Protein AF-A0A9D6RA17-F1 (afdb_monomer)

Solvent-accessible surface area (backbone atoms only — not comparable to full-atom values): 14216 Å² total; per-residue (Å²): 134,64,63,71,63,59,55,69,41,46,39,99,78,25,39,26,35,32,64,25,97,89,66,67,44,74,42,38,68,69,52,43,49,52,51,46,69,62,44,61,82,40,48,75,47,75,48,77,43,84,69,27,32,42,61,94,43,28,42,33,30,42,37,44,35,35,25,68,46,99,91,52,72,51,78,47,69,29,31,36,40,42,30,38,51,96,88,67,27,34,37,33,46,35,35,31,38,64,88,41,49,65,60,54,52,52,53,44,51,52,49,29,37,71,51,85,38,50,86,40,43,58,49,58,59,54,50,53,31,52,55,21,54,76,67,67,35,65,62,60,36,51,72,66,43,65,90,83,30,52,36,39,37,66,30,90,95,47,81,43,72,42,48,52,63,64,50,45,52,54,48,50,52,44,44,70,75,18,76,66,54,41,79,40,73,32,29,51,54,42,70,44,49,88,51,70,46,65,49,66,49,73,49,50,80,60,95,73,88,88,90,90,62,79,66,26,76,43,68,52,97,84,43,61,71,56,57,53,49,56,56,51,69,76,46,92,83,66,95,84,70,77,81,67,82,75,88,128

pLDDT: mean 81.82, std 16.96, range [29.27, 98.44]

Secondary structure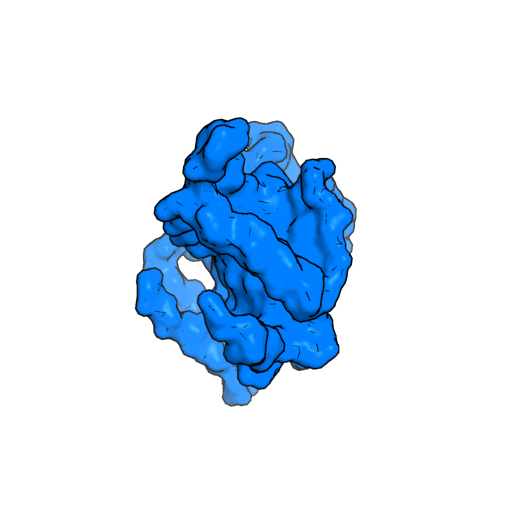 (DSSP, 8-state):
--HHHHHHTEEEEEEEEE-STTT-EEE-HHHHHHHHHHHTTTEEEEEEEEEEESSSSEEEEEEEEEE--TT--EEEEEEEEEEE-SSS-EEEEEEE-STTHHHHHHHHHHHHHHTTTTTT-SHHHHHHHHHHHHTT-HHHHHHTS-TT--EEE-STT--EEE-HHHHHHHHHHHHHH-TT-EEEEEEEEEE-SS-EEEEEEEES--SS-----SSEEE--TT-HHHHHHHHHHT-TT-S---------

Structure (mmCIF, N/CA/C/O backbone):
data_AF-A0A9D6RA17-F1
#
_entry.id   AF-A0A9D6RA17-F1
#
loop_
_atom_site.group_PDB
_atom_site.id
_atom_site.type_symbol
_atom_site.label_atom_id
_atom_site.label_alt_id
_atom_site.label_comp_id
_atom_site.label_asym_id
_atom_site.label_entity_id
_atom_site.label_seq_id
_atom_site.pdbx_PDB_ins_code
_atom_site.Cartn_x
_atom_site.Cartn_y
_atom_site.Cartn_z
_atom_site.occupancy
_atom_site.B_iso_or_equiv
_atom_site.auth_seq_id
_atom_site.auth_comp_id
_atom_site.auth_asym_id
_atom_site.auth_atom_id
_atom_site.pdbx_PDB_model_num
ATOM 1 N N . MET A 1 1 ? 20.909 -10.557 -20.504 1.00 79.00 1 MET A N 1
ATOM 2 C CA . MET A 1 1 ? 19.731 -10.854 -19.666 1.00 79.00 1 MET A CA 1
ATOM 3 C C . MET A 1 1 ? 19.154 -12.181 -20.122 1.00 79.00 1 MET A C 1
ATOM 5 O O . MET A 1 1 ? 19.249 -12.457 -21.312 1.00 79.00 1 MET A O 1
ATOM 9 N N . ASP A 1 2 ? 18.567 -12.967 -19.225 1.00 91.31 2 ASP A N 1
ATOM 10 C CA . ASP A 1 2 ? 17.795 -14.160 -19.592 1.00 91.31 2 ASP A CA 1
ATOM 11 C C . ASP A 1 2 ? 16.305 -13.787 -19.673 1.00 91.31 2 ASP A C 1
ATOM 13 O O . ASP A 1 2 ? 15.621 -13.660 -18.657 1.00 91.31 2 ASP A O 1
ATOM 17 N N . TRP A 1 3 ? 15.821 -13.514 -20.888 1.00 92.25 3 TRP A N 1
ATOM 18 C CA . TRP A 1 3 ? 14.433 -13.100 -21.120 1.00 92.25 3 TRP A CA 1
ATOM 19 C C . TRP A 1 3 ? 13.408 -14.233 -20.944 1.00 92.25 3 TRP A C 1
ATOM 21 O O . TRP A 1 3 ? 12.333 -13.953 -20.411 1.00 92.25 3 TRP A O 1
ATOM 31 N N . PRO A 1 4 ? 13.678 -15.492 -21.351 1.00 94.44 4 PRO A N 1
ATOM 32 C CA . PRO A 1 4 ? 12.841 -16.631 -20.978 1.00 94.44 4 PRO A CA 1
ATOM 33 C C . PRO A 1 4 ? 12.674 -16.789 -19.462 1.00 94.44 4 PRO A C 1
ATOM 35 O O . PRO A 1 4 ? 11.539 -16.902 -19.003 1.00 94.44 4 PRO A O 1
ATOM 38 N N . ALA A 1 5 ? 13.761 -16.729 -18.684 1.00 92.44 5 ALA A N 1
ATOM 39 C CA . ALA A 1 5 ? 13.687 -16.842 -17.228 1.00 92.44 5 ALA A CA 1
ATOM 40 C C . ALA A 1 5 ? 12.907 -15.678 -16.601 1.00 92.44 5 ALA A C 1
ATOM 42 O O . ALA A 1 5 ? 12.039 -15.906 -15.763 1.00 92.44 5 ALA A O 1
ATOM 43 N N . LEU A 1 6 ? 13.154 -14.440 -17.049 1.00 90.56 6 LEU A N 1
ATOM 44 C CA . LEU A 1 6 ? 12.429 -13.261 -16.566 1.00 90.56 6 LEU A CA 1
ATOM 45 C C . LEU A 1 6 ? 10.918 -13.367 -16.838 1.00 90.56 6 LEU A C 1
ATOM 47 O O . LEU A 1 6 ? 10.117 -13.068 -15.959 1.00 90.56 6 LEU A O 1
ATOM 51 N N . ARG A 1 7 ? 10.527 -13.858 -18.021 1.00 95.00 7 ARG A N 1
ATOM 52 C CA . ARG A 1 7 ? 9.122 -14.106 -18.386 1.00 95.00 7 ARG A CA 1
ATOM 53 C C . ARG A 1 7 ? 8.465 -15.172 -17.507 1.00 95.00 7 ARG A C 1
ATOM 55 O O . ARG A 1 7 ? 7.304 -15.016 -17.154 1.00 95.00 7 ARG A O 1
ATOM 62 N N . ALA A 1 8 ? 9.196 -16.223 -17.136 1.00 95.00 8 ALA A N 1
ATOM 63 C CA . ALA A 1 8 ? 8.689 -17.298 -16.279 1.00 95.00 8 ALA A CA 1
ATOM 64 C C . ALA A 1 8 ? 8.422 -16.863 -14.822 1.00 95.00 8 ALA A C 1
ATOM 66 O O . ALA A 1 8 ? 7.728 -17.572 -14.095 1.00 95.00 8 ALA A O 1
ATOM 67 N N . LEU A 1 9 ? 8.940 -15.703 -14.394 1.00 94.44 9 LEU A N 1
ATOM 68 C CA . LEU A 1 9 ? 8.607 -15.120 -13.091 1.00 94.44 9 LEU A CA 1
ATOM 69 C C . LEU A 1 9 ? 7.210 -14.490 -13.052 1.00 94.44 9 LEU A C 1
ATOM 71 O O . LEU A 1 9 ? 6.701 -14.285 -11.958 1.00 94.44 9 LEU A O 1
ATOM 75 N N . ALA A 1 10 ? 6.607 -14.150 -14.194 1.00 96.88 10 ALA A N 1
ATOM 76 C CA . ALA A 1 10 ? 5.291 -13.519 -14.247 1.00 96.88 10 ALA A CA 1
ATOM 77 C C . ALA A 1 10 ? 4.157 -14.551 -14.141 1.00 96.88 10 ALA A C 1
ATOM 79 O O . ALA A 1 10 ? 4.213 -15.611 -14.769 1.00 96.88 10 ALA A O 1
ATOM 80 N N . SER A 1 11 ? 3.116 -14.215 -13.377 1.00 97.06 11 SER A N 1
ATOM 81 C CA . SER A 1 11 ? 1.857 -14.960 -13.342 1.00 97.06 11 SER A CA 1
ATOM 82 C C . SER A 1 11 ? 1.113 -14.837 -14.680 1.00 97.06 11 SER A C 1
ATOM 84 O O . SER A 1 11 ? 1.369 -13.940 -15.491 1.00 97.06 11 SER A O 1
ATOM 86 N N . GLY A 1 12 ? 0.138 -15.720 -14.915 1.00 94.06 12 GLY A N 1
ATOM 87 C CA . GLY A 1 12 ? -0.703 -15.668 -16.119 1.00 94.06 12 GLY A CA 1
ATOM 88 C C . GLY A 1 12 ? -1.596 -14.420 -16.225 1.00 94.06 12 GLY A C 1
ATOM 89 O O . GLY A 1 12 ? -2.086 -14.117 -17.311 1.00 94.06 12 GLY A O 1
ATOM 90 N N . ASP A 1 13 ? -1.801 -13.697 -15.122 1.00 93.62 13 ASP A N 1
ATOM 91 C CA . ASP A 1 13 ? -2.591 -12.464 -15.020 1.00 93.62 13 ASP A CA 1
ATOM 92 C C . ASP A 1 13 ? -1.746 -11.212 -14.699 1.00 93.62 13 ASP A C 1
ATOM 94 O O . ASP A 1 13 ? -2.305 -10.150 -14.400 1.00 93.62 13 ASP A O 1
ATOM 98 N N . PHE A 1 14 ? -0.414 -11.329 -14.785 1.00 97.50 14 PHE A N 1
ATOM 99 C CA . PHE A 1 14 ? 0.547 -10.286 -14.432 1.00 97.50 14 PHE A CA 1
ATOM 100 C C . PHE A 1 14 ? 0.249 -8.938 -15.097 1.00 97.50 14 PHE A C 1
ATOM 102 O O . PHE A 1 14 ? 0.055 -8.844 -16.314 1.00 97.50 14 PHE A O 1
ATOM 109 N N . ARG A 1 15 ? 0.301 -7.867 -14.295 1.00 96.94 15 ARG A N 1
ATOM 110 C CA . ARG A 1 15 ? 0.105 -6.487 -14.759 1.00 96.94 15 ARG A CA 1
ATOM 111 C C . ARG A 1 15 ? 1.343 -5.627 -14.569 1.00 96.94 15 ARG A C 1
ATOM 113 O O . ARG A 1 15 ? 1.821 -5.436 -13.450 1.00 96.94 15 ARG A O 1
ATOM 120 N N . TYR A 1 16 ? 1.789 -5.020 -15.660 1.00 97.94 16 TYR A N 1
ATOM 121 C CA . TYR A 1 16 ? 2.777 -3.955 -15.646 1.00 97.94 16 TYR A CA 1
ATOM 122 C C . TYR A 1 16 ? 2.120 -2.609 -15.922 1.00 97.94 16 TYR A C 1
ATOM 124 O O . TYR A 1 16 ? 1.391 -2.450 -16.901 1.00 97.94 16 TYR A O 1
ATOM 132 N N . GLU A 1 17 ? 2.411 -1.627 -15.074 1.00 97.81 17 GLU A N 1
ATOM 133 C CA . GLU A 1 17 ? 1.913 -0.264 -15.230 1.00 97.81 17 GLU A CA 1
ATOM 134 C C . GLU A 1 17 ? 3.003 0.751 -14.849 1.00 97.81 17 GLU A C 1
ATOM 136 O O . GLU A 1 17 ? 3.721 0.604 -13.861 1.00 97.81 17 GLU A O 1
ATOM 141 N N . ASP A 1 18 ? 3.128 1.820 -15.623 1.00 9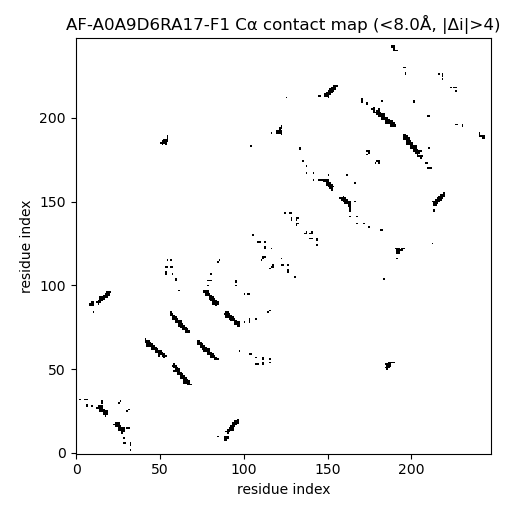6.81 18 ASP A N 1
ATOM 142 C CA . ASP A 1 18 ? 3.964 2.976 -15.327 1.00 96.81 18 ASP A CA 1
ATOM 143 C C . ASP A 1 18 ? 3.050 4.201 -15.282 1.00 96.81 18 ASP A C 1
ATOM 145 O O . ASP A 1 18 ? 2.802 4.851 -16.297 1.00 96.81 18 ASP A O 1
ATOM 149 N N . ARG A 1 19 ? 2.480 4.461 -14.099 1.00 96.62 19 ARG A N 1
ATOM 150 C CA . ARG A 1 19 ? 1.465 5.501 -13.860 1.00 96.62 19 ARG A CA 1
ATOM 151 C C . ARG A 1 19 ? 2.064 6.903 -13.706 1.00 96.62 19 ARG A C 1
ATOM 153 O O . ARG A 1 19 ? 1.320 7.856 -13.500 1.00 96.62 19 ARG A O 1
ATOM 160 N N . ARG A 1 20 ? 3.389 7.039 -13.817 1.00 94.75 20 ARG A N 1
ATOM 161 C CA . ARG A 1 20 ? 4.094 8.326 -13.757 1.00 94.75 20 ARG A CA 1
ATOM 162 C C . ARG A 1 20 ? 3.610 9.257 -14.862 1.00 94.75 20 ARG A C 1
ATOM 164 O O . ARG A 1 20 ? 3.436 8.820 -16.004 1.00 94.75 20 ARG A O 1
ATOM 171 N N . ARG A 1 21 ? 3.474 10.548 -14.551 1.00 88.56 21 ARG A N 1
ATOM 172 C CA . ARG A 1 21 ? 2.851 11.583 -15.405 1.00 88.56 21 ARG A CA 1
ATOM 173 C C . ARG A 1 21 ? 3.437 11.712 -16.817 1.00 88.56 21 ARG A C 1
ATOM 175 O O . ARG A 1 21 ? 2.756 12.202 -17.712 1.00 88.56 21 ARG A O 1
ATOM 182 N N . HIS A 1 22 ? 4.677 11.267 -17.027 1.00 83.06 22 HIS A N 1
ATOM 183 C CA . HIS A 1 22 ? 5.376 11.318 -18.319 1.00 83.06 22 HIS A CA 1
ATOM 184 C C . HIS A 1 22 ? 5.533 9.957 -19.021 1.00 83.06 22 HIS A C 1
ATOM 186 O O . HIS A 1 22 ? 6.143 9.902 -20.087 1.00 83.06 22 HIS A O 1
ATOM 192 N N . ALA A 1 23 ? 5.007 8.870 -18.446 1.00 86.62 23 ALA A N 1
ATOM 193 C CA . ALA A 1 23 ? 5.046 7.530 -19.031 1.00 86.62 23 ALA A CA 1
ATOM 194 C C . ALA A 1 23 ? 3.642 7.051 -19.428 1.00 86.62 23 ALA A C 1
ATOM 196 O O . ALA A 1 23 ? 3.388 6.850 -20.612 1.00 86.62 23 ALA A O 1
ATOM 197 N N . LEU A 1 24 ? 2.740 6.903 -18.449 1.00 89.12 24 LEU A N 1
ATOM 198 C CA . LEU A 1 24 ? 1.350 6.452 -18.622 1.00 89.12 24 LEU A CA 1
ATOM 199 C C . LEU A 1 24 ? 1.214 5.193 -19.507 1.00 89.12 24 LEU A C 1
ATOM 201 O O . LEU A 1 24 ? 0.381 5.126 -20.411 1.00 89.12 24 LEU A O 1
ATOM 205 N N . VAL A 1 25 ? 2.050 4.184 -19.239 1.00 94.75 25 VAL A N 1
ATOM 206 C CA . VAL A 1 25 ? 2.077 2.900 -19.965 1.00 94.75 25 VAL A CA 1
ATOM 207 C C . VAL A 1 25 ? 1.394 1.816 -19.134 1.00 94.75 25 VAL A C 1
ATOM 209 O O . VAL A 1 25 ? 1.595 1.752 -17.926 1.00 94.75 25 VAL A O 1
ATOM 212 N N . ALA A 1 26 ? 0.644 0.919 -19.771 1.00 95.94 26 ALA A N 1
ATOM 213 C CA . ALA A 1 26 ? 0.119 -0.294 -19.147 1.00 95.94 26 ALA A CA 1
ATOM 214 C C . ALA A 1 26 ? 0.250 -1.490 -20.101 1.00 95.94 26 ALA A C 1
ATOM 216 O O . ALA A 1 26 ? 0.234 -1.315 -21.322 1.00 95.94 26 ALA A O 1
ATOM 217 N 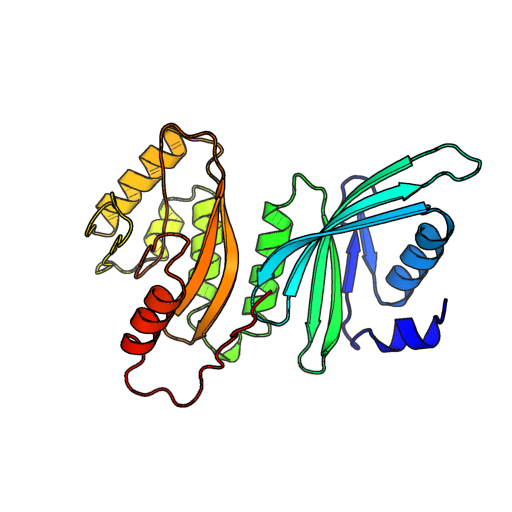N . GLY A 1 27 ? 0.377 -2.699 -19.556 1.00 96.75 27 GLY A N 1
ATOM 218 C CA . GLY A 1 27 ? 0.446 -3.920 -20.348 1.00 96.75 27 GLY A CA 1
ATOM 219 C C . GLY A 1 27 ? 0.747 -5.183 -19.548 1.00 96.75 27 GLY A C 1
ATOM 220 O O . GLY A 1 27 ? 0.654 -5.218 -18.322 1.00 96.75 27 GLY A O 1
ATOM 221 N N . ASP A 1 28 ? 1.101 -6.224 -20.289 1.00 97.12 28 ASP A N 1
ATOM 222 C CA . ASP A 1 28 ? 1.432 -7.559 -19.800 1.00 97.12 28 ASP A CA 1
ATOM 223 C C . ASP A 1 28 ? 2.954 -7.744 -19.606 1.00 97.12 28 ASP A C 1
ATOM 225 O O . ASP A 1 28 ? 3.748 -6.791 -19.603 1.00 97.12 28 ASP A O 1
ATOM 229 N N . VAL A 1 29 ? 3.371 -9.005 -19.473 1.00 96.94 29 VAL A N 1
ATOM 230 C CA . VAL A 1 29 ? 4.774 -9.420 -19.348 1.00 96.94 29 VAL A CA 1
ATOM 231 C C . VAL A 1 29 ? 5.647 -8.976 -20.532 1.00 96.94 29 VAL A C 1
ATOM 233 O O . VAL A 1 29 ? 6.824 -8.676 -20.337 1.00 96.94 29 VAL A O 1
ATOM 236 N N . GLU A 1 30 ? 5.102 -8.846 -21.747 1.00 96.88 30 GLU A N 1
ATOM 237 C CA . GLU A 1 30 ? 5.866 -8.399 -22.919 1.00 96.88 30 GLU A CA 1
ATOM 238 C C . GLU A 1 30 ? 6.156 -6.898 -22.865 1.00 96.88 30 GLU A C 1
ATOM 240 O O . GLU A 1 30 ? 7.231 -6.453 -23.275 1.00 96.88 30 GLU A O 1
ATOM 245 N N . VAL A 1 31 ? 5.220 -6.099 -22.347 1.00 96.62 31 VAL A N 1
ATOM 246 C CA . VAL A 1 31 ? 5.4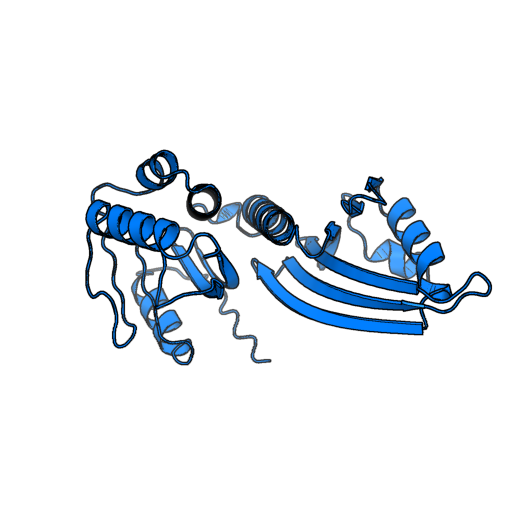25 -4.653 -22.154 1.00 96.62 31 VAL A CA 1
ATOM 247 C C . VAL A 1 31 ? 6.426 -4.396 -21.022 1.00 96.62 31 VAL A C 1
ATOM 249 O O . VAL A 1 31 ? 7.299 -3.535 -21.156 1.00 96.62 31 VAL A O 1
ATOM 252 N N . TRP A 1 32 ? 6.377 -5.195 -19.954 1.00 96.25 32 TRP A N 1
ATOM 253 C CA . TRP A 1 32 ? 7.369 -5.166 -18.876 1.00 96.25 32 TRP A CA 1
ATOM 254 C C . TRP A 1 32 ? 8.777 -5.528 -19.354 1.00 96.25 32 TRP A C 1
ATOM 256 O O . TRP A 1 32 ? 9.720 -4.774 -19.103 1.00 96.25 32 TRP A O 1
ATOM 266 N N . ILE A 1 33 ? 8.920 -6.628 -20.105 1.00 96.00 33 ILE A N 1
ATOM 267 C CA . ILE A 1 33 ? 10.207 -7.044 -20.679 1.00 96.00 33 ILE A CA 1
ATOM 268 C C . ILE A 1 33 ? 10.770 -5.941 -21.579 1.00 96.00 33 ILE A C 1
ATOM 270 O O . ILE A 1 33 ? 11.917 -5.549 -21.385 1.00 96.00 33 ILE A O 1
ATOM 274 N N . LYS A 1 34 ? 9.957 -5.341 -22.460 1.00 95.31 34 LYS A N 1
ATOM 275 C CA . LYS A 1 34 ? 10.376 -4.197 -23.294 1.00 95.31 34 LYS A CA 1
ATOM 276 C C . LYS A 1 34 ? 10.796 -2.974 -22.472 1.00 95.31 34 LYS A C 1
ATOM 278 O O . LYS A 1 34 ? 11.752 -2.291 -22.838 1.00 95.31 34 LYS A O 1
ATOM 283 N N . SER A 1 35 ? 10.130 -2.695 -21.346 1.00 93.00 35 SER A N 1
ATOM 284 C CA . SER A 1 35 ? 10.541 -1.622 -20.423 1.00 93.00 35 SER A CA 1
ATOM 285 C C . SER A 1 35 ? 11.927 -1.890 -19.826 1.00 93.00 35 SER A C 1
ATOM 287 O O . SER A 1 35 ? 12.747 -0.977 -19.720 1.00 93.00 35 SER A O 1
ATOM 289 N N . ILE A 1 36 ? 12.223 -3.146 -19.481 1.00 92.69 36 ILE A N 1
ATOM 290 C CA . ILE A 1 36 ? 13.525 -3.554 -18.944 1.00 92.69 36 ILE A CA 1
ATOM 291 C C . ILE A 1 36 ? 14.599 -3.584 -20.047 1.00 92.69 36 ILE A C 1
ATOM 293 O O . ILE A 1 36 ? 15.696 -3.079 -19.820 1.00 92.69 36 ILE A O 1
ATOM 297 N N . GLU A 1 37 ? 14.298 -4.092 -21.246 1.00 92.75 37 GLU A N 1
ATOM 298 C CA . GLU A 1 37 ? 15.166 -4.011 -22.436 1.00 92.75 37 GLU A CA 1
ATOM 299 C C . GLU A 1 37 ? 15.570 -2.566 -22.746 1.00 92.75 37 GLU A C 1
ATOM 301 O O . GLU A 1 37 ? 16.728 -2.285 -23.066 1.00 92.75 37 GLU A O 1
ATOM 306 N N . PHE A 1 38 ? 14.628 -1.632 -22.605 1.00 89.94 38 PHE A N 1
ATOM 307 C CA . PHE A 1 38 ? 14.889 -0.212 -22.766 1.00 89.94 38 PHE A CA 1
ATOM 308 C C . PHE A 1 38 ? 15.735 0.360 -21.615 1.00 89.94 38 PHE A C 1
ATOM 310 O O . PHE A 1 38 ? 16.743 1.021 -21.869 1.00 89.94 38 PHE A O 1
ATOM 317 N N . MET A 1 39 ? 15.378 0.119 -20.352 1.00 88.88 39 MET A N 1
ATOM 318 C CA . MET A 1 39 ? 16.031 0.794 -19.222 1.00 88.88 39 MET A CA 1
ATOM 319 C C . MET A 1 39 ? 17.377 0.189 -18.803 1.00 88.88 39 MET A C 1
ATOM 321 O O . MET A 1 39 ? 18.311 0.939 -18.516 1.00 88.88 39 MET A O 1
ATOM 325 N N . ALA A 1 40 ? 17.513 -1.138 -18.775 1.00 89.31 40 ALA A N 1
ATOM 326 C CA . ALA A 1 40 ? 18.662 -1.801 -18.150 1.00 89.31 40 ALA A CA 1
ATOM 327 C C . ALA A 1 40 ? 20.035 -1.441 -18.768 1.00 89.31 40 ALA A C 1
ATOM 329 O O . ALA A 1 40 ? 20.965 -1.212 -17.999 1.00 89.31 40 ALA A O 1
ATOM 330 N N . PRO A 1 41 ? 20.205 -1.300 -20.103 1.00 89.56 41 PRO A N 1
ATOM 331 C CA . PRO A 1 41 ? 21.488 -0.875 -20.686 1.00 89.56 41 PRO A CA 1
ATOM 332 C C . PRO A 1 41 ? 21.838 0.604 -20.423 1.00 89.56 41 PRO A C 1
ATOM 334 O O . PRO A 1 41 ? 22.989 1.024 -20.576 1.00 89.56 41 PRO A O 1
ATOM 337 N N . ARG A 1 42 ? 20.830 1.417 -20.081 1.00 90.31 42 ARG A N 1
ATOM 338 C CA . ARG A 1 42 ? 20.943 2.874 -19.906 1.00 90.31 42 ARG A CA 1
ATOM 339 C C . ARG A 1 42 ? 21.284 3.257 -18.466 1.00 90.31 42 ARG A C 1
ATOM 341 O O . ARG A 1 42 ? 21.948 4.270 -18.256 1.00 90.31 42 ARG A O 1
ATOM 348 N N . LEU A 1 43 ? 20.869 2.442 -17.496 1.00 89.31 43 LEU A N 1
ATOM 349 C CA . LEU A 1 43 ? 21.214 2.607 -16.086 1.00 89.31 43 LEU A CA 1
ATOM 350 C C . LEU A 1 43 ? 22.716 2.362 -15.835 1.00 89.31 43 LEU A C 1
ATOM 352 O O . LEU A 1 43 ? 23.392 1.604 -16.535 1.00 89.31 43 LEU A O 1
ATOM 356 N N . ARG A 1 44 ? 23.248 3.060 -14.832 1.00 90.38 44 ARG A N 1
ATOM 357 C CA . ARG A 1 44 ? 24.624 2.947 -14.312 1.00 90.38 44 ARG A CA 1
ATOM 358 C C . ARG A 1 44 ? 24.616 2.572 -12.837 1.00 90.38 44 ARG A C 1
ATOM 360 O O . ARG A 1 44 ? 25.440 1.776 -12.400 1.00 90.38 44 ARG A O 1
ATOM 367 N N . ARG A 1 45 ? 23.666 3.129 -12.085 1.00 90.12 45 ARG A N 1
ATOM 368 C CA . ARG A 1 45 ? 23.406 2.811 -10.683 1.00 90.12 45 ARG A CA 1
ATOM 369 C C . ARG A 1 45 ? 21.903 2.738 -10.462 1.00 90.12 45 ARG A C 1
ATOM 371 O O . ARG A 1 45 ? 21.162 3.556 -10.993 1.00 90.12 45 ARG A O 1
ATOM 378 N N . GLU A 1 46 ? 21.485 1.785 -9.644 1.00 93.25 46 GLU A N 1
ATOM 379 C CA . GLU A 1 46 ? 20.133 1.677 -9.105 1.00 93.25 46 GLU A CA 1
ATOM 380 C C . GLU A 1 46 ? 20.266 1.443 -7.596 1.00 93.25 46 GLU A C 1
ATOM 382 O O . GLU A 1 46 ? 21.130 0.683 -7.153 1.00 93.25 46 GLU A O 1
ATOM 387 N N . ALA A 1 47 ? 19.453 2.134 -6.807 1.00 93.62 47 ALA A N 1
ATOM 388 C CA . ALA A 1 47 ? 19.315 1.932 -5.375 1.00 93.62 47 ALA A CA 1
ATOM 389 C C . ALA A 1 47 ? 17.831 1.746 -5.055 1.00 93.62 47 ALA A C 1
ATOM 391 O O . ALA A 1 47 ? 16.985 2.455 -5.605 1.00 93.62 47 ALA A O 1
ATOM 392 N N . ARG A 1 48 ? 17.530 0.801 -4.162 1.00 95.62 48 ARG A N 1
ATOM 393 C CA . ARG A 1 48 ? 16.176 0.534 -3.677 1.00 95.62 48 ARG A CA 1
ATOM 394 C C . ARG A 1 48 ? 16.124 0.634 -2.164 1.00 95.62 48 ARG A C 1
ATOM 396 O O . ARG A 1 48 ? 17.013 0.134 -1.478 1.00 95.62 48 ARG A O 1
ATOM 403 N N . GLU A 1 49 ? 15.078 1.270 -1.665 1.00 94.38 49 GLU A N 1
ATOM 404 C CA . GLU A 1 49 ? 14.773 1.414 -0.246 1.00 94.38 49 GLU A CA 1
ATOM 405 C C . GLU A 1 49 ? 13.358 0.876 -0.004 1.00 94.38 49 GLU A C 1
ATOM 407 O O . GLU A 1 49 ? 12.406 1.347 -0.626 1.00 94.38 49 GLU A O 1
ATOM 412 N N . LEU A 1 50 ? 13.194 -0.099 0.894 1.00 91.69 50 LEU A N 1
ATOM 413 C CA . LEU A 1 50 ? 11.873 -0.615 1.258 1.00 91.69 50 LEU A CA 1
ATOM 414 C C . LEU A 1 50 ? 11.109 0.444 2.073 1.00 91.69 50 LEU A C 1
ATOM 416 O O . LEU A 1 50 ? 11.442 0.706 3.230 1.00 91.69 50 LEU A O 1
ATOM 420 N N . ILE A 1 51 ? 10.061 1.023 1.483 1.00 89.75 51 ILE A N 1
ATOM 421 C CA . ILE A 1 51 ? 9.222 2.057 2.110 1.00 89.75 51 ILE A CA 1
ATOM 422 C C . ILE A 1 51 ? 7.903 1.520 2.682 1.00 89.75 51 ILE A C 1
ATOM 424 O O . ILE A 1 51 ? 7.196 2.271 3.360 1.00 89.75 51 ILE A O 1
ATOM 428 N N . GLY A 1 52 ? 7.577 0.247 2.442 1.00 89.06 52 GLY A N 1
ATOM 429 C CA . GLY A 1 52 ? 6.561 -0.479 3.202 1.00 89.06 52 GLY A CA 1
ATOM 430 C C . GLY A 1 52 ? 6.217 -1.869 2.659 1.00 89.06 52 GLY A C 1
ATOM 431 O O . GLY A 1 52 ? 6.612 -2.227 1.550 1.00 89.06 52 GLY A O 1
ATOM 432 N N . THR A 1 53 ? 5.463 -2.646 3.439 1.00 93.38 53 THR A N 1
ATOM 433 C CA . THR A 1 53 ? 4.871 -3.932 3.026 1.00 93.38 53 THR A CA 1
ATOM 434 C C . THR A 1 53 ? 3.407 -4.031 3.457 1.00 93.38 53 THR A C 1
ATOM 436 O O . THR A 1 53 ? 3.022 -3.529 4.516 1.00 93.38 53 THR A O 1
ATOM 439 N N . VAL A 1 54 ? 2.579 -4.681 2.638 1.00 92.62 54 VAL A N 1
ATOM 440 C CA . VAL A 1 54 ? 1.141 -4.859 2.892 1.00 92.62 54 VAL A CA 1
ATOM 441 C C . VAL A 1 54 ? 0.799 -6.339 2.732 1.00 92.62 54 VAL A C 1
ATOM 443 O O . VAL A 1 54 ? 0.727 -6.839 1.612 1.00 92.62 54 VAL A O 1
ATOM 446 N N . GLY A 1 55 ? 0.629 -7.029 3.862 1.00 90.44 55 GLY A N 1
ATOM 447 C CA . GLY A 1 55 ? 0.698 -8.492 3.899 1.00 90.44 55 GLY A CA 1
ATOM 448 C C . GLY A 1 55 ? 2.104 -9.001 3.564 1.00 90.44 55 GLY A C 1
ATOM 449 O O . GLY A 1 55 ? 3.074 -8.233 3.588 1.00 90.44 55 GLY A O 1
ATOM 450 N N . ASP A 1 56 ? 2.204 -10.281 3.220 1.00 91.94 56 ASP A N 1
ATOM 451 C CA . ASP A 1 56 ? 3.462 -10.940 2.854 1.00 91.94 56 ASP A CA 1
ATOM 452 C C . ASP A 1 56 ? 3.746 -10.855 1.351 1.00 91.94 56 ASP A C 1
ATOM 454 O O . ASP A 1 56 ? 4.863 -11.121 0.903 1.00 91.94 56 ASP A O 1
ATOM 458 N N . ARG A 1 57 ? 2.737 -10.480 0.554 1.00 95.75 57 ARG A N 1
ATOM 459 C CA . ARG A 1 57 ? 2.786 -10.562 -0.912 1.00 95.75 57 ARG A CA 1
ATOM 460 C C . ARG A 1 57 ? 3.000 -9.240 -1.634 1.00 95.75 57 ARG A C 1
ATOM 462 O O . ARG A 1 57 ? 3.103 -9.247 -2.859 1.00 95.75 57 ARG A O 1
ATOM 469 N N . ILE A 1 58 ? 3.045 -8.110 -0.925 1.00 97.75 58 ILE A N 1
ATOM 470 C CA . ILE A 1 58 ? 3.148 -6.781 -1.545 1.00 97.75 58 ILE A CA 1
ATOM 471 C C . ILE A 1 58 ? 4.232 -5.948 -0.868 1.00 97.75 58 ILE A C 1
ATOM 473 O O . ILE A 1 58 ? 4.164 -5.663 0.329 1.00 97.75 58 ILE A O 1
ATOM 477 N N . ALA A 1 59 ? 5.196 -5.498 -1.669 1.00 97.06 59 ALA A N 1
ATOM 478 C CA . ALA A 1 59 ? 6.263 -4.594 -1.264 1.00 97.06 59 ALA A CA 1
ATOM 479 C C . ALA A 1 59 ? 6.166 -3.260 -2.014 1.00 97.06 59 ALA A C 1
ATOM 481 O O . ALA A 1 59 ? 5.864 -3.215 -3.209 1.00 97.06 59 ALA A O 1
ATOM 482 N N . LEU A 1 60 ? 6.460 -2.176 -1.298 1.00 97.38 60 LEU A N 1
ATOM 483 C CA . LEU A 1 60 ? 6.602 -0.826 -1.827 1.00 97.38 60 LEU A CA 1
ATOM 484 C C . LEU A 1 60 ? 8.052 -0.378 -1.633 1.00 97.38 60 LEU A C 1
ATOM 486 O O . LEU A 1 60 ? 8.534 -0.278 -0.503 1.00 97.38 60 LEU A O 1
ATOM 490 N N . GLU A 1 61 ? 8.741 -0.094 -2.733 1.00 97.19 61 GLU A N 1
ATOM 491 C CA . GLU A 1 61 ? 10.136 0.349 -2.763 1.00 97.19 61 GLU A CA 1
ATOM 492 C C . GLU A 1 61 ? 10.229 1.774 -3.324 1.00 97.19 61 GLU A C 1
ATOM 494 O O . GLU A 1 61 ? 9.601 2.091 -4.332 1.00 97.19 61 GLU A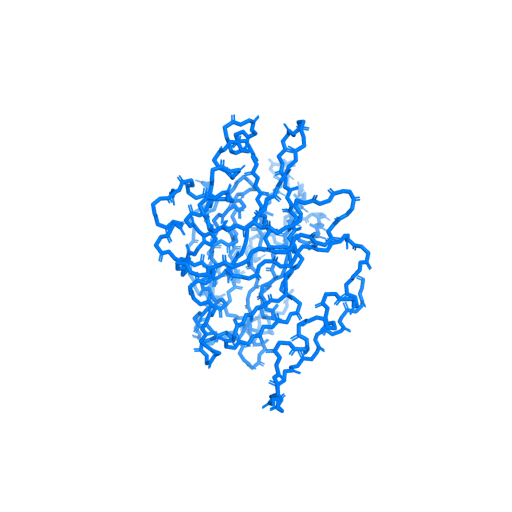 O 1
ATOM 499 N N . ARG A 1 62 ? 11.055 2.635 -2.728 1.00 95.50 62 ARG A N 1
ATOM 500 C CA . ARG A 1 62 ? 11.566 3.834 -3.402 1.00 95.50 62 ARG A CA 1
ATOM 501 C C . ARG A 1 62 ? 12.759 3.411 -4.248 1.00 95.50 62 ARG A C 1
ATOM 503 O O . ARG A 1 62 ? 13.695 2.808 -3.726 1.00 95.50 62 ARG A O 1
ATOM 510 N N . VAL A 1 63 ? 12.727 3.727 -5.538 1.00 96.44 63 VAL A N 1
ATOM 511 C CA . VAL A 1 63 ? 13.785 3.390 -6.494 1.00 96.44 63 VAL A CA 1
ATOM 512 C C . VAL A 1 63 ? 14.412 4.676 -7.012 1.00 96.44 63 VAL A C 1
ATOM 514 O O . VAL A 1 63 ? 13.713 5.523 -7.566 1.00 96.44 63 VAL A O 1
ATOM 517 N N . VAL A 1 64 ? 15.731 4.798 -6.858 1.00 95.06 64 VAL A N 1
ATOM 518 C CA . VAL A 1 64 ? 16.542 5.886 -7.422 1.00 95.06 64 VAL A CA 1
ATOM 519 C C . VAL A 1 64 ? 17.529 5.277 -8.409 1.00 95.06 64 VAL A C 1
ATOM 521 O O . VAL A 1 64 ? 18.321 4.405 -8.049 1.00 95.06 64 VAL A O 1
ATOM 524 N N . GLY A 1 65 ? 17.482 5.720 -9.662 1.00 93.00 65 GLY A N 1
ATOM 525 C CA . GLY A 1 65 ? 18.347 5.243 -10.734 1.00 93.00 65 GLY A CA 1
ATOM 526 C C . GLY A 1 65 ? 19.039 6.394 -11.449 1.00 93.00 65 GLY A C 1
ATOM 527 O O . GLY A 1 65 ? 18.402 7.387 -11.783 1.00 93.00 65 GLY A O 1
ATOM 528 N N . THR A 1 66 ? 20.327 6.249 -11.744 1.00 93.44 66 THR A N 1
ATOM 529 C CA . THR A 1 66 ? 21.061 7.187 -12.606 1.00 93.44 66 THR A CA 1
ATOM 530 C C . THR A 1 66 ? 21.596 6.472 -13.834 1.00 93.44 66 THR A C 1
ATOM 532 O O . THR A 1 66 ? 21.936 5.284 -13.791 1.00 93.44 66 THR A O 1
ATOM 535 N N . GLY A 1 67 ? 21.668 7.191 -14.949 1.00 91.31 67 GLY A N 1
ATOM 536 C CA . GLY A 1 67 ? 22.177 6.679 -16.213 1.00 91.31 67 GLY A CA 1
ATOM 537 C C . GLY A 1 67 ? 22.922 7.742 -17.005 1.00 91.31 67 GLY A C 1
ATOM 538 O O . GLY A 1 67 ? 22.682 8.934 -16.848 1.00 91.31 67 GLY A O 1
ATOM 539 N N . GLU A 1 68 ? 23.835 7.300 -17.864 1.00 86.81 68 GLU A N 1
ATOM 540 C CA . GLU A 1 68 ? 24.646 8.181 -18.712 1.00 86.81 68 GLU A CA 1
ATOM 541 C C . GLU A 1 68 ? 24.800 7.564 -20.113 1.00 86.81 68 GLU A C 1
ATOM 543 O O . GLU A 1 68 ? 25.821 6.941 -20.422 1.00 86.81 68 GLU A O 1
ATOM 548 N N . PRO A 1 69 ? 23.732 7.608 -20.933 1.00 80.44 69 PRO A N 1
ATOM 549 C CA . PRO A 1 69 ? 23.791 7.308 -22.360 1.00 80.44 69 PRO A CA 1
ATOM 550 C C . PRO A 1 69 ? 24.448 8.453 -23.147 1.00 80.44 69 PRO A C 1
ATOM 552 O O . PRO A 1 69 ? 24.511 9.588 -22.680 1.00 80.44 69 PRO A O 1
ATOM 555 N N . ASP A 1 70 ? 24.827 8.178 -24.397 1.00 80.88 70 ASP A N 1
ATOM 556 C CA . ASP A 1 70 ? 25.449 9.144 -25.323 1.00 80.88 70 ASP A CA 1
ATOM 557 C C . ASP A 1 70 ? 24.609 10.420 -25.561 1.00 80.88 70 ASP A C 1
ATOM 559 O O . ASP A 1 70 ? 25.120 11.439 -26.018 1.00 80.88 70 ASP A O 1
ATOM 563 N N . THR A 1 71 ? 23.310 10.375 -25.246 1.00 79.44 71 THR A N 1
ATOM 564 C CA . THR A 1 71 ? 22.369 11.503 -25.326 1.00 79.44 71 THR A CA 1
ATOM 565 C C . THR A 1 71 ? 22.392 12.434 -24.105 1.00 79.44 71 THR A C 1
ATOM 567 O O . THR A 1 71 ? 21.652 13.414 -24.094 1.00 79.44 71 THR A O 1
ATOM 570 N N . GLY A 1 72 ? 23.200 12.137 -23.082 1.00 83.56 72 GLY A N 1
ATOM 571 C CA . GLY A 1 72 ? 23.324 12.913 -21.845 1.00 83.56 72 GLY A CA 1
ATOM 572 C C . GLY A 1 72 ? 22.842 12.168 -20.596 1.00 83.56 72 GLY A C 1
ATOM 573 O O . GLY A 1 72 ? 22.008 11.263 -20.673 1.00 83.56 72 GLY A O 1
ATOM 574 N N . ALA A 1 73 ? 23.383 12.559 -19.439 1.00 88.50 73 ALA A N 1
ATOM 575 C CA . ALA A 1 73 ? 23.057 11.968 -18.144 1.00 88.50 73 ALA A CA 1
ATOM 576 C C . ALA A 1 73 ? 21.595 12.207 -17.726 1.00 88.50 73 ALA A C 1
ATOM 578 O O . ALA A 1 73 ? 21.012 13.252 -18.018 1.00 88.50 73 ALA A O 1
ATOM 579 N N . PHE A 1 74 ? 21.024 11.245 -17.001 1.00 88.88 74 PHE A N 1
ATOM 580 C CA . PHE A 1 74 ? 19.685 11.329 -16.425 1.00 88.88 74 PHE A CA 1
ATOM 581 C C . PHE A 1 74 ? 19.631 10.728 -15.017 1.00 88.88 74 PHE A C 1
ATOM 583 O O . PHE A 1 74 ? 20.400 9.831 -14.661 1.00 88.88 74 PHE A O 1
ATOM 590 N N . GLU A 1 75 ? 18.640 11.178 -14.255 1.00 91.12 75 GLU A N 1
ATOM 591 C CA . GLU A 1 75 ? 18.222 10.599 -12.983 1.00 91.12 75 GLU A CA 1
ATOM 592 C C . GLU A 1 75 ? 16.728 10.264 -13.065 1.00 91.12 75 GLU A C 1
ATOM 594 O O . GLU A 1 75 ? 15.952 10.984 -13.696 1.00 91.12 75 GLU A O 1
ATOM 599 N N . ILE A 1 76 ? 16.334 9.136 -12.480 1.00 91.62 76 ILE A N 1
ATOM 600 C CA . ILE A 1 76 ? 14.942 8.734 -12.295 1.00 91.62 76 ILE A CA 1
ATOM 601 C C . ILE A 1 76 ? 14.715 8.390 -10.831 1.00 91.62 76 ILE A C 1
ATOM 603 O O . ILE A 1 76 ? 15.500 7.672 -10.217 1.00 91.62 76 ILE A O 1
ATOM 607 N N . GLU A 1 77 ? 13.590 8.847 -10.305 1.00 94.81 77 GLU A N 1
ATOM 608 C CA . GLU A 1 77 ? 13.131 8.523 -8.964 1.00 94.81 77 GLU A CA 1
ATOM 609 C C . GLU A 1 77 ? 11.636 8.204 -9.020 1.00 94.81 77 GLU A C 1
ATOM 611 O O . GLU A 1 77 ? 10.876 8.893 -9.703 1.00 94.81 77 GLU A O 1
ATOM 616 N N . PHE A 1 78 ? 11.225 7.108 -8.383 1.00 95.81 78 PHE A N 1
ATOM 617 C CA . PHE A 1 78 ? 9.836 6.648 -8.388 1.00 95.81 78 PHE A CA 1
ATOM 618 C C . PHE A 1 78 ? 9.550 5.674 -7.244 1.00 95.81 78 PHE A C 1
ATOM 620 O O . PHE A 1 78 ? 10.463 5.097 -6.651 1.00 95.81 78 PHE A O 1
ATOM 627 N N . ILE A 1 79 ? 8.265 5.455 -6.965 1.00 97.62 79 ILE A N 1
ATOM 628 C CA . ILE A 1 79 ? 7.811 4.368 -6.093 1.00 97.62 79 ILE A CA 1
ATOM 629 C C . ILE A 1 79 ? 7.462 3.163 -6.963 1.00 97.62 79 ILE A C 1
ATOM 631 O O . ILE A 1 79 ? 6.742 3.293 -7.953 1.00 97.62 79 ILE A O 1
ATOM 635 N N . LEU A 1 80 ? 7.966 1.992 -6.588 1.00 98.06 80 LEU A N 1
ATOM 636 C CA . LEU A 1 80 ? 7.659 0.702 -7.188 1.00 98.06 80 LEU A CA 1
ATOM 637 C C . LEU A 1 80 ? 6.792 -0.120 -6.231 1.00 98.06 80 LEU A C 1
ATOM 639 O O . LEU A 1 80 ? 7.216 -0.428 -5.121 1.00 98.06 80 LEU A O 1
ATOM 643 N N . LEU A 1 81 ? 5.608 -0.519 -6.687 1.00 98.38 81 LEU A N 1
ATOM 644 C CA . LEU A 1 81 ? 4.822 -1.595 -6.094 1.00 98.38 81 LEU A CA 1
ATOM 645 C C . LEU A 1 81 ? 5.158 -2.899 -6.819 1.00 98.38 81 LEU A C 1
ATOM 647 O O . LEU A 1 81 ? 4.915 -3.024 -8.022 1.00 98.38 81 LEU A O 1
ATOM 651 N N . THR A 1 82 ? 5.662 -3.871 -6.066 1.00 98.31 82 THR A N 1
ATOM 652 C CA . THR A 1 82 ? 5.826 -5.259 -6.512 1.00 98.31 82 THR A CA 1
ATOM 653 C C . THR A 1 82 ? 4.828 -6.123 -5.752 1.00 98.31 82 THR A C 1
ATOM 655 O O . THR A 1 82 ? 4.792 -6.071 -4.522 1.00 98.31 82 THR A O 1
ATOM 658 N N . ALA A 1 83 ? 4.019 -6.907 -6.465 1.00 98.25 83 ALA A N 1
ATOM 659 C CA . ALA A 1 83 ? 3.101 -7.870 -5.858 1.00 98.25 83 ALA A CA 1
ATOM 660 C C . ALA A 1 83 ? 3.320 -9.272 -6.430 1.00 98.25 83 ALA A C 1
ATOM 662 O O . ALA A 1 83 ? 3.522 -9.413 -7.639 1.00 98.25 83 ALA A O 1
ATOM 663 N N . ILE A 1 84 ? 3.225 -10.287 -5.573 1.00 98.00 84 ILE A N 1
ATOM 664 C CA . ILE A 1 84 ? 3.233 -11.706 -5.947 1.00 98.00 84 ILE A CA 1
ATOM 665 C C . ILE A 1 84 ? 1.874 -12.368 -5.685 1.00 98.00 84 ILE A C 1
ATOM 667 O O . ILE A 1 84 ? 1.080 -11.892 -4.870 1.00 98.00 84 ILE A O 1
ATOM 671 N N . ASP A 1 85 ? 1.592 -13.456 -6.394 1.00 95.75 85 ASP A N 1
ATOM 672 C CA . ASP A 1 85 ? 0.412 -14.293 -6.177 1.00 95.75 85 ASP A CA 1
ATOM 673 C C . ASP A 1 85 ? 0.628 -15.338 -5.058 1.00 95.75 85 ASP A C 1
ATOM 675 O O . ASP A 1 85 ? 1.516 -15.212 -4.212 1.00 95.75 85 ASP A O 1
ATOM 679 N N . ALA A 1 86 ? -0.247 -16.347 -4.991 1.00 94.00 86 ALA A N 1
ATOM 680 C CA . ALA A 1 86 ? -0.162 -17.417 -3.998 1.00 94.00 86 ALA A CA 1
ATOM 681 C C . ALA A 1 86 ? 0.937 -18.452 -4.285 1.00 94.00 86 ALA A C 1
ATOM 683 O O . ALA A 1 86 ? 1.394 -19.101 -3.345 1.00 94.00 86 ALA A O 1
ATOM 684 N N . ASP A 1 87 ? 1.357 -18.578 -5.544 1.00 94.88 87 ASP A N 1
ATOM 685 C CA . ASP A 1 87 ? 2.382 -19.514 -6.010 1.00 94.88 87 ASP A CA 1
ATOM 686 C C . ASP A 1 87 ? 3.779 -18.858 -6.047 1.00 94.88 87 ASP A C 1
ATOM 688 O O . ASP A 1 87 ? 4.785 -19.510 -6.334 1.00 94.88 87 ASP A O 1
ATOM 692 N N . GLY A 1 88 ? 3.857 -17.567 -5.701 1.00 94.94 88 GLY A N 1
ATOM 693 C CA . GLY A 1 88 ? 5.087 -16.783 -5.632 1.00 94.94 88 GLY A CA 1
ATOM 694 C C . GLY A 1 88 ? 5.503 -16.159 -6.965 1.00 94.94 88 GLY A C 1
ATOM 695 O O . GLY A 1 88 ? 6.617 -15.640 -7.061 1.00 94.94 88 GLY A O 1
ATOM 696 N N . GLN A 1 89 ? 4.640 -16.187 -7.985 1.00 97.06 89 GLN A N 1
ATOM 697 C CA . GLN A 1 89 ? 4.895 -15.507 -9.253 1.00 97.06 89 GLN A CA 1
ATOM 698 C C . GLN A 1 89 ? 4.548 -14.017 -9.137 1.00 97.06 89 GLN A C 1
ATOM 700 O O . GLN A 1 89 ? 3.673 -13.622 -8.370 1.00 97.06 89 GLN A O 1
ATOM 705 N N . LEU A 1 90 ? 5.230 -13.166 -9.904 1.00 97.69 90 LEU A N 1
ATOM 706 C CA . LEU A 1 90 ? 4.927 -11.741 -10.009 1.00 97.69 90 LEU A CA 1
ATOM 707 C C . LEU A 1 90 ? 3.524 -11.556 -10.591 1.00 97.69 90 LEU A C 1
ATOM 709 O O . LEU A 1 90 ? 3.297 -11.878 -11.753 1.00 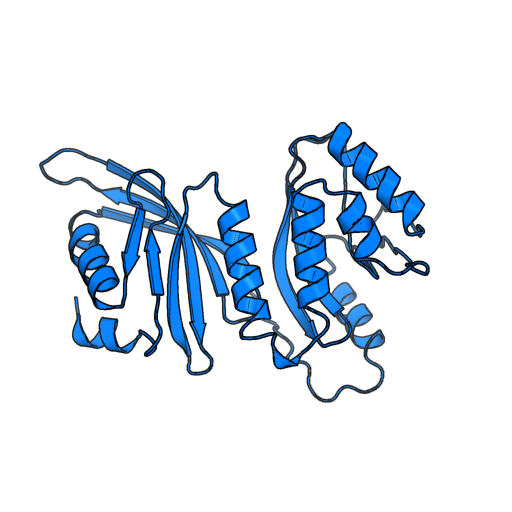97.69 90 LEU A O 1
ATOM 713 N N . ALA A 1 91 ? 2.629 -10.958 -9.809 1.00 97.81 91 ALA A N 1
ATOM 714 C CA . ALA A 1 91 ? 1.281 -10.566 -10.212 1.00 97.81 91 ALA A CA 1
ATOM 715 C C . ALA A 1 91 ? 1.197 -9.077 -10.600 1.00 97.81 91 ALA A C 1
ATOM 717 O O . ALA A 1 91 ? 0.324 -8.675 -11.375 1.00 97.81 91 ALA A O 1
ATOM 718 N N . ALA A 1 92 ? 2.095 -8.228 -10.081 1.00 98.19 92 ALA A N 1
ATOM 719 C CA . ALA A 1 92 ? 2.148 -6.819 -10.467 1.00 98.19 92 ALA A CA 1
ATOM 720 C C . ALA A 1 92 ? 3.535 -6.183 -10.364 1.00 98.19 92 ALA A C 1
ATOM 722 O O . ALA A 1 92 ? 4.301 -6.473 -9.444 1.00 98.19 92 ALA A O 1
ATOM 723 N N . TRP A 1 93 ? 3.792 -5.239 -11.270 1.00 97.94 93 TRP A N 1
ATOM 724 C CA . TRP A 1 93 ? 4.954 -4.353 -11.254 1.00 97.94 93 TRP A CA 1
ATOM 725 C C . TRP A 1 93 ? 4.514 -2.938 -11.655 1.00 97.94 93 TRP A C 1
ATOM 727 O O . TRP A 1 93 ? 4.393 -2.635 -12.843 1.00 97.94 93 TRP A O 1
ATOM 737 N N . ILE A 1 94 ? 4.231 -2.076 -10.673 1.00 98.44 94 ILE A N 1
ATOM 738 C CA . ILE A 1 94 ? 3.588 -0.770 -10.899 1.00 98.44 94 ILE A CA 1
ATOM 739 C C . ILE A 1 94 ? 4.481 0.374 -10.424 1.00 98.44 94 ILE A C 1
ATOM 741 O O . ILE A 1 94 ? 4.907 0.387 -9.271 1.00 98.44 94 ILE A O 1
ATOM 745 N N . ARG A 1 95 ? 4.740 1.360 -11.291 1.00 98.00 95 ARG A N 1
ATOM 746 C CA . ARG A 1 95 ? 5.474 2.587 -10.937 1.00 98.00 95 ARG A CA 1
ATOM 747 C C . ARG A 1 95 ? 4.532 3.768 -10.708 1.00 98.00 95 ARG A C 1
ATOM 749 O O . ARG A 1 95 ? 3.625 3.991 -11.507 1.00 98.00 95 ARG A O 1
ATOM 756 N N . PHE A 1 96 ? 4.818 4.552 -9.675 1.00 97.81 96 PHE A N 1
ATOM 757 C CA . PHE A 1 96 ? 4.153 5.809 -9.318 1.00 97.81 96 PHE A CA 1
ATOM 758 C C . PHE A 1 96 ? 5.189 6.934 -9.219 1.00 97.81 96 PHE A C 1
ATOM 760 O O . PHE A 1 96 ? 6.360 6.663 -8.936 1.00 97.81 96 PHE A O 1
ATOM 767 N N . ASP A 1 97 ? 4.780 8.187 -9.426 1.00 95.38 97 ASP A N 1
ATOM 768 C CA . ASP A 1 97 ? 5.643 9.326 -9.096 1.00 95.38 97 ASP A CA 1
ATOM 769 C C . ASP A 1 97 ? 5.875 9.374 -7.567 1.00 95.38 97 ASP A C 1
ATOM 771 O O . ASP A 1 97 ? 5.090 8.826 -6.789 1.00 95.38 97 ASP A O 1
ATOM 775 N N . LEU A 1 98 ? 6.98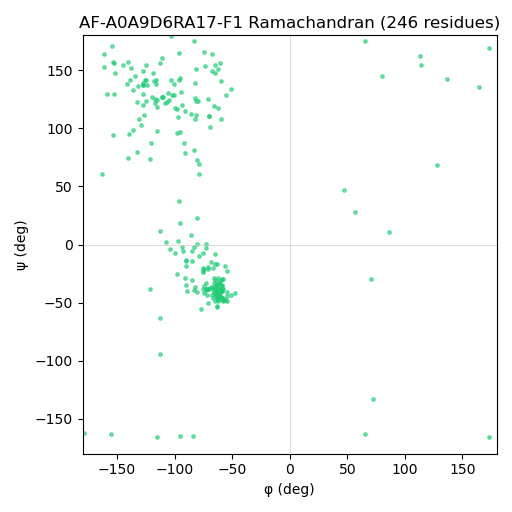5 9.969 -7.114 1.00 89.69 98 LEU A N 1
ATOM 776 C CA . LEU A 1 98 ? 7.380 9.931 -5.695 1.00 89.69 98 LEU A CA 1
ATOM 777 C C . LEU A 1 98 ? 6.359 10.632 -4.773 1.00 89.69 98 LEU A C 1
ATOM 779 O O . LEU A 1 98 ? 6.129 10.191 -3.647 1.00 89.69 98 LEU A O 1
ATOM 783 N N . ASP A 1 99 ? 5.733 11.700 -5.263 1.00 87.75 99 ASP A N 1
ATOM 784 C CA . ASP A 1 99 ? 4.655 12.438 -4.601 1.00 87.75 99 ASP A CA 1
ATOM 785 C C . ASP A 1 99 ? 3.305 11.694 -4.626 1.00 87.75 99 ASP A C 1
ATOM 787 O O . ASP A 1 99 ? 2.491 11.871 -3.720 1.00 87.75 99 ASP A O 1
ATOM 791 N N . ASP A 1 100 ? 3.109 10.748 -5.551 1.00 90.88 100 ASP A N 1
ATOM 792 C CA . ASP A 1 100 ? 1.919 9.886 -5.629 1.00 90.88 100 ASP A CA 1
ATOM 793 C C . ASP A 1 100 ? 1.966 8.691 -4.651 1.00 90.88 100 ASP A C 1
ATOM 795 O O . ASP A 1 100 ? 1.249 7.695 -4.809 1.00 90.88 100 ASP A O 1
ATOM 799 N N . ARG A 1 101 ? 2.759 8.791 -3.572 1.00 85.88 101 ARG A N 1
ATOM 800 C CA . ARG A 1 101 ? 2.874 7.772 -2.511 1.00 85.88 101 ARG A CA 1
ATOM 801 C C . ARG A 1 101 ? 1.516 7.279 -2.019 1.00 85.88 101 ARG A C 1
ATOM 803 O O . ARG A 1 101 ? 1.331 6.079 -1.830 1.00 85.88 101 ARG A O 1
ATOM 810 N N . ARG A 1 102 ? 0.551 8.182 -1.835 1.00 84.50 102 ARG A N 1
ATOM 811 C CA . ARG A 1 102 ? -0.815 7.828 -1.428 1.00 84.50 102 ARG A CA 1
ATOM 812 C C . ARG A 1 102 ? -1.459 6.827 -2.395 1.00 84.50 102 ARG A C 1
ATOM 814 O O . ARG A 1 102 ? -1.994 5.822 -1.940 1.00 84.50 102 ARG A O 1
ATOM 821 N N . ALA A 1 103 ? -1.373 7.070 -3.704 1.00 90.94 103 ALA A N 1
ATOM 822 C CA . ALA A 1 103 ? -1.939 6.180 -4.715 1.00 90.94 103 ALA A CA 1
ATOM 823 C C . ALA A 1 103 ? -1.265 4.797 -4.702 1.00 90.94 103 ALA A C 1
ATOM 825 O O . ALA A 1 103 ? -1.949 3.785 -4.848 1.00 90.94 103 ALA A O 1
ATOM 826 N N . ALA A 1 104 ? 0.047 4.745 -4.446 1.00 94.00 104 ALA A N 1
ATOM 827 C CA . ALA A 1 104 ? 0.783 3.490 -4.306 1.00 94.00 104 ALA A CA 1
ATOM 828 C C . ALA A 1 104 ? 0.313 2.654 -3.097 1.00 94.00 104 ALA A C 1
ATOM 830 O O . ALA A 1 104 ? 0.123 1.443 -3.222 1.00 94.00 104 ALA A O 1
ATOM 831 N N . PHE A 1 105 ? 0.063 3.287 -1.944 1.00 91.12 105 PHE A N 1
ATOM 832 C CA . PHE A 1 105 ? -0.471 2.595 -0.761 1.00 91.12 105 PHE A CA 1
ATOM 833 C C . PHE A 1 105 ? -1.947 2.186 -0.921 1.00 91.12 105 PHE A C 1
ATOM 835 O O . PHE A 1 105 ? -2.298 1.074 -0.526 1.00 91.12 105 PHE A O 1
ATOM 842 N N . THR A 1 106 ? -2.800 3.006 -1.550 1.00 91.62 106 THR A N 1
ATOM 843 C CA . THR A 1 106 ? -4.191 2.616 -1.866 1.00 91.62 106 THR A CA 1
ATOM 844 C C . THR A 1 106 ? -4.232 1.417 -2.831 1.00 91.62 106 THR A C 1
ATOM 846 O O . THR A 1 106 ? -4.971 0.467 -2.583 1.00 91.62 106 THR A O 1
ATOM 849 N N . GLU A 1 107 ? -3.394 1.385 -3.878 1.00 95.44 107 GLU A N 1
ATOM 850 C CA . GLU A 1 107 ? -3.266 0.223 -4.780 1.00 95.44 107 GLU A CA 1
ATOM 851 C C . GLU A 1 107 ? -2.804 -1.039 -4.025 1.00 95.44 107 GLU A C 1
ATOM 853 O O . GLU A 1 107 ? -3.378 -2.116 -4.207 1.00 95.44 107 GLU A O 1
ATOM 858 N N . ALA A 1 108 ? -1.803 -0.915 -3.145 1.00 95.50 108 ALA A N 1
ATOM 859 C CA . ALA A 1 108 ? -1.311 -2.029 -2.334 1.00 95.50 108 ALA A CA 1
ATOM 860 C C . ALA A 1 108 ? -2.395 -2.582 -1.392 1.00 95.50 108 ALA A C 1
ATOM 862 O O . ALA A 1 108 ? -2.609 -3.793 -1.337 1.00 95.50 108 ALA A O 1
ATOM 863 N N . HIS A 1 109 ? -3.135 -1.714 -0.698 1.00 93.44 109 HIS A N 1
ATOM 864 C CA . HIS A 1 109 ? -4.229 -2.134 0.177 1.00 93.44 109 HIS A CA 1
ATOM 865 C C . HIS A 1 109 ? -5.406 -2.759 -0.588 1.00 93.44 109 HIS A C 1
ATOM 867 O O . HIS A 1 109 ? -5.958 -3.759 -0.123 1.00 93.44 109 HIS A O 1
ATOM 873 N N . ALA A 1 110 ? -5.761 -2.240 -1.768 1.00 93.75 110 ALA A N 1
ATOM 874 C CA . ALA A 1 110 ? -6.793 -2.837 -2.616 1.00 93.75 110 ALA A CA 1
ATOM 875 C C . ALA A 1 110 ? -6.412 -4.262 -3.059 1.00 93.75 110 ALA A C 1
ATOM 877 O O . ALA A 1 110 ? -7.230 -5.180 -2.970 1.00 93.75 110 ALA A O 1
ATOM 878 N N . ARG A 1 111 ? -5.152 -4.473 -3.464 1.00 95.00 111 ARG A N 1
ATOM 879 C CA . ARG A 1 111 ? -4.616 -5.796 -3.831 1.00 95.00 111 ARG A CA 1
ATOM 880 C C . ARG A 1 111 ? -4.550 -6.760 -2.651 1.00 95.00 111 ARG A C 1
ATOM 882 O O . ARG A 1 111 ? -4.933 -7.916 -2.802 1.00 95.00 111 ARG A O 1
ATOM 889 N N . PHE A 1 112 ? -4.127 -6.287 -1.480 1.00 94.50 112 PHE A N 1
ATOM 890 C CA . PHE A 1 112 ? -4.124 -7.079 -0.250 1.00 94.50 112 PHE A CA 1
ATOM 891 C C . PHE A 1 112 ? -5.532 -7.580 0.093 1.00 94.50 112 PHE A C 1
ATOM 893 O O . PHE A 1 112 ? -5.722 -8.774 0.308 1.00 94.50 112 PHE A O 1
ATOM 900 N N . VAL A 1 113 ? -6.536 -6.696 0.061 1.00 93.50 113 VAL A N 1
ATOM 901 C CA . VAL A 1 113 ? -7.944 -7.045 0.320 1.00 93.50 113 VAL A CA 1
ATOM 902 C C . VAL A 1 113 ? -8.513 -8.007 -0.725 1.00 93.50 113 VAL A C 1
ATOM 904 O O . VAL A 1 113 ? -9.231 -8.933 -0.358 1.00 93.50 113 VAL A O 1
ATOM 907 N N . ALA A 1 114 ? -8.201 -7.811 -2.009 1.00 92.94 114 ALA A N 1
ATOM 908 C CA . ALA A 1 114 ? -8.698 -8.661 -3.092 1.00 92.94 114 ALA A CA 1
ATOM 909 C C . ALA A 1 114 ? -8.001 -10.033 -3.181 1.00 92.94 114 ALA A C 1
ATOM 911 O O . ALA A 1 114 ? -8.574 -10.966 -3.738 1.00 92.94 114 ALA A O 1
ATOM 912 N N . GLY A 1 115 ? -6.778 -10.152 -2.656 1.00 92.69 115 GLY A N 1
ATOM 913 C CA . GLY A 1 115 ? -5.972 -11.370 -2.682 1.00 92.69 115 GLY A CA 1
ATOM 914 C C . GLY A 1 115 ? -5.774 -11.972 -1.293 1.00 92.69 115 GLY A C 1
ATOM 915 O O . GLY A 1 115 ? -6.583 -12.761 -0.814 1.00 92.69 115 GLY A O 1
ATOM 916 N N . GLU A 1 116 ? -4.660 -11.625 -0.655 1.00 92.38 116 GLU A N 1
ATOM 917 C CA . GLU A 1 116 ? -4.155 -12.266 0.566 1.00 92.38 116 GLU A CA 1
ATOM 918 C C . GLU A 1 116 ? -5.120 -12.214 1.766 1.00 92.38 116 GLU A C 1
ATOM 920 O O . GLU A 1 116 ? -5.213 -13.170 2.535 1.00 92.38 116 GLU A O 1
ATOM 925 N N . ALA A 1 117 ? -5.887 -11.133 1.903 1.00 90.25 117 ALA A N 1
ATOM 926 C CA . ALA A 1 117 ? -6.882 -10.955 2.957 1.00 90.25 117 ALA A CA 1
ATOM 927 C C . ALA A 1 117 ? -8.324 -11.300 2.537 1.00 90.25 117 ALA A C 1
ATOM 929 O O . ALA A 1 117 ? -9.237 -11.160 3.356 1.00 90.25 117 ALA A O 1
ATOM 930 N N . ALA A 1 118 ? -8.554 -11.774 1.306 1.00 89.06 118 ALA A N 1
ATOM 931 C CA . ALA A 1 118 ? -9.901 -11.991 0.768 1.00 89.06 118 ALA A CA 1
ATOM 932 C C . ALA A 1 118 ? -10.738 -12.973 1.608 1.00 89.06 118 ALA A C 1
ATOM 934 O O . ALA A 1 118 ? -11.934 -12.762 1.808 1.00 89.06 118 ALA A O 1
ATOM 935 N N . SER A 1 119 ? -10.109 -14.022 2.149 1.00 84.69 119 SER A N 1
ATOM 936 C CA . SER A 1 119 ? -10.762 -15.018 3.008 1.00 84.69 119 SER A CA 1
ATOM 937 C C . SER A 1 119 ? -10.833 -14.626 4.485 1.00 84.69 119 SER A C 1
ATOM 939 O O . SER A 1 119 ? -11.549 -15.277 5.242 1.00 84.69 119 SER A O 1
ATOM 941 N N . ALA A 1 120 ? -10.086 -13.607 4.922 1.00 80.06 120 ALA A N 1
ATOM 942 C CA . ALA A 1 120 ? -10.063 -13.209 6.326 1.00 80.06 120 ALA A CA 1
ATOM 943 C C . ALA A 1 120 ? -11.372 -12.518 6.734 1.00 80.06 120 ALA A C 1
ATOM 945 O O . ALA A 1 120 ? -11.848 -12.718 7.843 1.00 80.06 120 ALA A O 1
ATOM 946 N N . GLY A 1 121 ? -11.961 -11.696 5.860 1.00 69.94 121 GLY A N 1
ATOM 947 C CA . GLY A 1 121 ? -12.972 -10.727 6.291 1.00 69.94 121 GLY A CA 1
ATOM 948 C C . GLY A 1 121 ? -12.369 -9.658 7.217 1.00 69.94 121 GLY A C 1
ATOM 949 O O . GLY A 1 121 ? -11.182 -9.682 7.533 1.00 69.94 121 GLY A O 1
ATOM 950 N N . GLY A 1 122 ? -13.155 -8.649 7.603 1.00 78.94 122 GLY A N 1
ATOM 951 C CA . GLY A 1 122 ? -12.713 -7.571 8.507 1.00 78.94 122 GLY A CA 1
ATOM 952 C C . 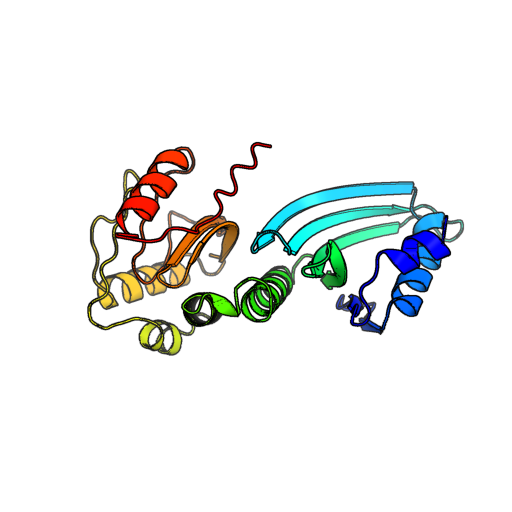GLY A 1 122 ? -11.697 -6.567 7.926 1.00 78.94 122 GLY A C 1
ATOM 953 O O . GLY A 1 122 ? -11.757 -5.390 8.267 1.00 78.94 122 GLY A O 1
ATOM 954 N N . GLN A 1 123 ? -10.837 -6.977 6.988 1.00 85.81 123 GLN A N 1
ATOM 955 C CA . GLN A 1 123 ? -9.775 -6.141 6.414 1.00 85.81 123 GLN A CA 1
ATOM 956 C C . GLN A 1 123 ? -10.287 -5.055 5.456 1.00 85.81 123 GLN A C 1
ATOM 958 O O . GLN A 1 123 ? -9.805 -3.923 5.509 1.00 85.81 123 GLN A O 1
ATOM 963 N N . ALA A 1 124 ? -11.297 -5.352 4.628 1.00 85.56 124 ALA A N 1
ATOM 964 C CA . ALA A 1 124 ? -11.868 -4.372 3.697 1.00 85.56 124 ALA A CA 1
ATOM 965 C C . ALA A 1 124 ? -12.438 -3.120 4.412 1.00 85.56 124 ALA A C 1
ATOM 967 O O . ALA A 1 124 ? -12.089 -2.013 4.003 1.00 85.56 124 ALA A O 1
ATOM 968 N N . PRO A 1 125 ? -13.209 -3.238 5.517 1.00 84.75 125 PRO A N 1
ATOM 969 C CA . PRO A 1 125 ? -13.600 -2.079 6.322 1.00 84.75 125 PRO A CA 1
ATOM 970 C C . PRO A 1 125 ? -12.436 -1.259 6.897 1.00 84.75 125 PRO A C 1
ATOM 972 O O . PRO A 1 125 ? -12.548 -0.040 6.960 1.00 84.75 125 PRO A O 1
ATOM 975 N N . ILE A 1 126 ? -11.323 -1.890 7.299 1.00 85.06 126 ILE A N 1
ATOM 976 C CA . ILE A 1 126 ? -10.153 -1.167 7.838 1.00 85.06 126 ILE A CA 1
ATOM 977 C C . ILE A 1 126 ? -9.455 -0.372 6.722 1.00 85.06 126 ILE A C 1
ATOM 979 O O . ILE A 1 126 ? -9.037 0.763 6.936 1.00 85.06 126 ILE A O 1
ATOM 983 N N . VAL A 1 127 ? -9.365 -0.929 5.511 1.00 86.19 127 VAL A N 1
ATOM 984 C CA . VAL A 1 127 ? -8.841 -0.206 4.338 1.00 86.19 127 VAL A CA 1
ATOM 985 C C . VAL A 1 127 ? -9.760 0.950 3.935 1.00 86.19 127 VAL A C 1
ATOM 987 O O . VAL A 1 127 ? -9.276 2.064 3.759 1.00 86.19 127 VAL A O 1
ATOM 990 N N . ALA A 1 128 ? -11.077 0.731 3.871 1.00 85.50 128 ALA A N 1
ATOM 991 C CA . ALA A 1 128 ? -12.043 1.785 3.547 1.00 85.50 128 ALA A CA 1
ATOM 992 C C . ALA A 1 128 ? -11.997 2.954 4.550 1.00 85.50 128 ALA A C 1
ATOM 994 O O . ALA A 1 128 ? -12.061 4.120 4.158 1.00 85.50 128 ALA A O 1
ATOM 995 N N . PHE A 1 129 ? -11.825 2.640 5.836 1.00 86.25 129 PHE A N 1
ATOM 996 C CA . PHE A 1 129 ? -11.596 3.610 6.902 1.00 86.25 129 PHE A CA 1
ATOM 997 C C . PHE A 1 129 ? -10.299 4.413 6.715 1.00 86.25 129 PHE A C 1
ATOM 999 O O . PHE A 1 129 ? -10.332 5.641 6.809 1.00 86.25 129 PHE A O 1
ATOM 1006 N N . ASN A 1 130 ? -9.176 3.748 6.412 1.00 84.38 130 ASN A N 1
ATOM 1007 C CA . ASN A 1 130 ? -7.904 4.421 6.123 1.00 84.38 130 ASN A CA 1
ATOM 1008 C C . ASN A 1 130 ? -8.042 5.379 4.927 1.00 84.38 130 ASN A C 1
ATOM 1010 O O . ASN A 1 130 ? -7.644 6.539 5.015 1.00 84.38 130 ASN A O 1
ATOM 1014 N N . ASP A 1 131 ? -8.668 4.929 3.836 1.00 85.19 131 ASP A N 1
ATOM 1015 C CA . ASP A 1 131 ? -8.905 5.748 2.642 1.00 85.19 131 ASP A CA 1
ATOM 1016 C C . ASP A 1 131 ? -9.799 6.971 2.934 1.00 85.19 131 ASP A C 1
ATOM 1018 O O . ASP A 1 131 ? -9.564 8.055 2.389 1.00 85.19 131 ASP A O 1
ATOM 1022 N N . ALA A 1 132 ? -10.821 6.821 3.787 1.00 88.06 132 ALA A N 1
ATOM 1023 C CA . ALA A 1 132 ? -11.683 7.919 4.227 1.00 88.06 132 ALA A CA 1
ATOM 1024 C C . ALA A 1 132 ? -10.922 8.922 5.114 1.00 88.06 132 ALA A C 1
ATOM 1026 O O . ALA A 1 132 ? -11.013 10.133 4.897 1.00 88.06 132 ALA A O 1
ATOM 1027 N N . PHE A 1 133 ? -10.104 8.431 6.049 1.00 84.88 133 PHE A N 1
ATOM 1028 C CA . PHE A 1 133 ? -9.253 9.267 6.896 1.00 84.88 133 PHE A CA 1
ATOM 1029 C C . PHE A 1 133 ? -8.235 10.069 6.077 1.00 84.88 133 PHE A C 1
ATOM 1031 O O . PHE A 1 133 ? -8.109 11.283 6.257 1.00 84.88 133 PHE A O 1
ATOM 1038 N N . ASP A 1 134 ? -7.584 9.424 5.108 1.00 82.38 134 ASP A N 1
ATOM 1039 C CA . ASP A 1 134 ? -6.690 10.082 4.158 1.00 82.38 134 ASP A CA 1
ATOM 1040 C C . ASP A 1 134 ? -7.433 11.132 3.307 1.00 82.38 134 ASP A C 1
ATOM 1042 O O . ASP A 1 134 ? -6.850 12.139 2.906 1.00 82.38 134 ASP A O 1
ATOM 1046 N N . ARG A 1 135 ? -8.716 10.921 2.968 1.00 86.56 135 ARG A N 1
ATOM 1047 C CA . ARG A 1 135 ? -9.551 11.910 2.246 1.00 86.56 135 ARG A CA 1
ATOM 1048 C C . ARG A 1 135 ? -10.023 13.079 3.126 1.00 86.56 135 ARG A C 1
ATOM 1050 O O . ARG A 1 135 ? -10.591 14.016 2.575 1.00 86.56 135 ARG A O 1
ATOM 1057 N N . ARG A 1 136 ? -9.797 13.044 4.449 1.00 87.00 136 ARG A N 1
ATOM 1058 C CA . ARG A 1 136 ? -10.449 13.929 5.445 1.00 87.00 136 ARG A CA 1
ATOM 1059 C C . ARG A 1 136 ? -11.981 13.853 5.399 1.00 87.00 136 ARG A C 1
ATOM 1061 O O . ARG A 1 136 ? -12.677 14.805 5.742 1.00 87.00 136 ARG A O 1
ATOM 1068 N N . ASP A 1 137 ? -12.504 12.706 4.978 1.00 91.62 137 ASP A N 1
ATOM 1069 C CA . ASP A 1 137 ? -13.934 12.438 4.893 1.00 91.62 137 ASP A CA 1
ATOM 1070 C C . ASP A 1 137 ? -14.444 12.002 6.272 1.00 91.62 137 ASP A C 1
ATOM 1072 O O . ASP A 1 137 ? -14.531 10.817 6.595 1.00 91.62 137 ASP A O 1
ATOM 1076 N N . TRP A 1 138 ? -14.692 12.984 7.139 1.00 89.19 138 TRP A N 1
ATOM 1077 C CA . TRP A 1 138 ? -15.061 12.749 8.538 1.00 89.19 138 TRP A CA 1
ATOM 1078 C C . TRP A 1 138 ? -16.427 12.074 8.714 1.00 89.19 138 TRP A C 1
ATOM 1080 O O . TRP A 1 138 ? -16.684 11.495 9.770 1.00 89.19 138 TRP A O 1
ATOM 1090 N N . GLU A 1 139 ? -17.287 12.138 7.696 1.00 91.12 139 GLU A N 1
ATOM 1091 C CA . GLU A 1 139 ? -18.583 11.463 7.667 1.00 91.12 139 GLU A CA 1
ATOM 1092 C C . GLU A 1 139 ? -18.388 9.974 7.364 1.00 91.12 139 GLU A C 1
ATOM 1094 O O . GLU A 1 139 ? -18.690 9.151 8.229 1.00 91.12 139 GLU A O 1
ATOM 1099 N N . ALA A 1 140 ? -17.727 9.621 6.253 1.00 90.38 140 ALA A N 1
ATOM 1100 C CA . ALA A 1 140 ? -17.399 8.225 5.943 1.00 90.38 140 ALA A CA 1
ATOM 1101 C C . ALA A 1 140 ? -16.491 7.577 7.011 1.00 90.38 140 ALA A C 1
ATOM 1103 O O . ALA A 1 140 ? -16.620 6.392 7.331 1.00 90.38 140 ALA A O 1
ATOM 1104 N N . VAL A 1 141 ? -15.594 8.360 7.628 1.00 89.25 141 VAL A N 1
ATOM 1105 C CA . VAL A 1 141 ? -14.828 7.932 8.808 1.00 89.25 141 VAL A CA 1
ATOM 1106 C C . VAL A 1 141 ? -15.764 7.553 9.956 1.00 89.25 141 VAL A C 1
ATOM 1108 O O . VAL A 1 141 ? -15.563 6.486 10.531 1.00 89.25 141 VAL A O 1
ATOM 1111 N N . ARG A 1 142 ? -16.775 8.369 10.294 1.00 89.44 142 ARG A N 1
ATOM 1112 C CA . ARG A 1 142 ? -17.743 8.045 11.359 1.00 89.44 142 ARG A CA 1
ATOM 1113 C C . ARG A 1 142 ? -18.549 6.790 11.015 1.00 89.44 142 ARG A C 1
ATOM 1115 O O . ARG A 1 142 ? -18.655 5.915 11.866 1.00 89.44 142 ARG A O 1
ATOM 1122 N N . GLU A 1 143 ? -19.050 6.674 9.787 1.00 88.38 143 GLU A N 1
ATOM 1123 C CA . GLU A 1 143 ? -19.852 5.524 9.329 1.00 88.38 143 GLU A CA 1
ATOM 1124 C C . GLU A 1 143 ? -19.087 4.190 9.368 1.00 88.38 143 GLU A C 1
ATOM 1126 O O . GLU A 1 143 ? -19.662 3.139 9.644 1.00 88.38 143 GLU A O 1
ATOM 1131 N N . SER A 1 144 ? -17.771 4.209 9.138 1.00 86.00 144 SER A N 1
ATOM 1132 C CA . SER A 1 144 ? -16.934 2.997 9.165 1.00 86.00 144 SER A CA 1
ATOM 1133 C C . SER A 1 144 ? -16.674 2.412 10.574 1.00 86.00 144 SER A C 1
ATOM 1135 O O . SER A 1 144 ? -16.028 1.356 10.713 1.00 86.00 144 SER A O 1
ATOM 1137 N N . LEU A 1 145 ? -17.173 3.083 11.622 1.00 83.81 145 LEU A N 1
ATOM 1138 C CA . LEU A 1 145 ? -16.870 2.843 13.033 1.00 83.81 145 LEU A CA 1
ATOM 1139 C C . LEU A 1 145 ? -18.138 2.669 13.880 1.00 83.81 145 LEU A C 1
ATOM 1141 O O . LEU A 1 145 ? -19.033 3.515 13.878 1.00 83.81 145 LEU A O 1
ATOM 1145 N N . ALA A 1 146 ? -18.165 1.594 14.667 1.00 85.69 146 ALA A N 1
ATOM 1146 C CA . ALA A 1 146 ? -19.278 1.271 15.554 1.00 85.69 146 ALA A CA 1
ATOM 1147 C C . ALA A 1 146 ? -19.503 2.346 16.636 1.00 85.69 146 ALA A C 1
ATOM 1149 O O . ALA A 1 146 ? -18.564 3.030 17.050 1.00 85.69 146 ALA A O 1
ATOM 1150 N N . ASP A 1 147 ? -20.754 2.485 17.088 1.00 84.75 147 ASP A N 1
ATOM 1151 C CA . ASP A 1 147 ? -21.156 3.462 18.112 1.00 84.75 147 ASP A CA 1
ATOM 1152 C C . ASP A 1 147 ? -20.468 3.226 19.469 1.00 84.75 147 ASP A C 1
ATOM 1154 O O . ASP A 1 147 ? -20.229 4.174 20.212 1.00 84.75 147 ASP A O 1
ATOM 1158 N N . ASP A 1 148 ? -20.124 1.974 19.773 1.00 82.38 148 ASP A N 1
ATOM 1159 C CA . ASP A 1 148 ? -19.531 1.489 21.025 1.00 82.38 148 ASP A CA 1
ATOM 1160 C C . ASP A 1 148 ? -17.994 1.378 20.989 1.00 82.38 148 ASP A C 1
ATOM 1162 O O . ASP A 1 148 ? -17.382 0.702 21.817 1.00 82.38 148 ASP A O 1
ATOM 1166 N N . LEU A 1 149 ? -17.354 2.061 20.037 1.00 80.81 149 LEU A N 1
ATOM 1167 C CA . LEU A 1 149 ? -15.902 2.113 19.895 1.00 80.81 149 LEU A CA 1
ATOM 1168 C C . LEU A 1 149 ? -15.182 2.585 21.171 1.00 80.81 149 LEU A C 1
ATOM 1170 O O . LEU A 1 149 ? -15.422 3.684 21.672 1.00 80.81 149 LEU A O 1
ATOM 1174 N N . VAL A 1 150 ? -14.184 1.800 21.586 1.00 79.94 150 VAL A N 1
ATOM 1175 C CA . VAL A 1 150 ? -13.196 2.155 22.611 1.00 79.94 150 VAL A CA 1
ATOM 1176 C C . VAL A 1 150 ? -11.810 2.336 21.979 1.00 79.94 150 VAL A C 1
ATOM 1178 O O . VAL A 1 150 ? -11.297 1.441 21.307 1.00 79.94 150 VAL A O 1
ATOM 1181 N N . LEU A 1 151 ? -11.177 3.483 22.227 1.00 75.44 151 LEU A N 1
ATOM 1182 C CA . LEU A 1 151 ? -9.767 3.742 21.916 1.00 75.44 151 LEU A CA 1
ATOM 1183 C C . LEU A 1 151 ? -8.887 3.474 23.150 1.00 75.44 151 LEU A C 1
ATOM 1185 O O . LEU A 1 151 ? -9.295 3.818 24.257 1.00 75.44 151 LEU A O 1
ATOM 1189 N N . ARG A 1 152 ? -7.674 2.929 22.992 1.00 79.56 152 ARG A N 1
ATOM 1190 C CA . ARG A 1 152 ? -6.708 2.726 24.090 1.00 79.56 152 ARG A CA 1
ATOM 1191 C C . ARG A 1 152 ? -5.299 3.133 23.671 1.00 79.56 152 ARG A C 1
ATOM 1193 O O . ARG A 1 152 ? -4.570 2.380 23.040 1.00 79.56 152 ARG A O 1
ATOM 1200 N N . ASP A 1 153 ? -4.878 4.331 24.038 1.00 76.44 153 ASP A N 1
ATOM 1201 C CA . ASP A 1 153 ? -3.511 4.763 23.767 1.00 76.44 153 ASP A CA 1
ATOM 1202 C C . ASP A 1 153 ? -2.558 4.291 24.878 1.00 76.44 153 ASP A C 1
ATOM 1204 O O . ASP A 1 153 ? -2.661 4.756 26.015 1.00 76.44 153 ASP A O 1
ATOM 1208 N N . HIS A 1 154 ? -1.648 3.366 24.550 1.00 74.94 154 HIS A N 1
ATOM 1209 C CA . HIS A 1 154 ? -0.635 2.824 25.465 1.00 74.94 154 HIS A CA 1
ATOM 1210 C C . HIS A 1 154 ? 0.704 3.581 25.403 1.00 74.94 154 HIS A C 1
ATOM 1212 O O . HIS A 1 154 ? 1.588 3.301 26.214 1.00 74.94 154 HIS A O 1
ATOM 1218 N N . ARG A 1 155 ? 0.863 4.549 24.484 1.00 68.62 155 ARG A N 1
ATOM 1219 C CA . ARG A 1 155 ? 2.050 5.422 24.405 1.00 68.62 155 ARG A CA 1
ATOM 1220 C C . ARG A 1 155 ? 2.221 6.222 25.695 1.00 68.62 155 ARG A C 1
ATOM 1222 O O . ARG A 1 155 ? 1.245 6.496 26.398 1.00 68.62 155 ARG A O 1
ATOM 1229 N N . THR A 1 156 ? 3.443 6.663 25.996 1.00 64.19 156 THR A N 1
ATOM 1230 C CA . THR A 1 156 ? 3.706 7.518 27.171 1.00 64.19 156 THR A CA 1
ATOM 1231 C C . THR A 1 156 ? 4.464 8.803 26.795 1.00 64.19 156 THR A C 1
ATOM 1233 O O . THR A 1 156 ? 5.653 8.729 26.491 1.00 64.19 156 THR A O 1
ATOM 1236 N N . PRO A 1 157 ? 3.850 10.007 26.873 1.00 60.22 157 PRO A N 1
ATOM 1237 C CA . PRO A 1 157 ? 2.466 10.301 27.260 1.00 60.22 157 PRO A CA 1
ATOM 1238 C C . PRO A 1 157 ? 1.468 10.061 26.114 1.00 60.22 157 PRO A C 1
ATOM 1240 O O . PRO A 1 157 ? 1.570 10.666 25.048 1.00 60.22 157 PRO A O 1
ATOM 1243 N N . GLY A 1 158 ? 0.476 9.211 26.365 1.00 64.38 158 GLY A N 1
ATOM 1244 C CA . GLY A 1 158 ? -0.617 8.900 25.447 1.00 64.38 158 GLY A CA 1
ATOM 1245 C C . GLY A 1 158 ? -1.929 9.589 25.819 1.00 64.38 158 GLY A C 1
ATOM 1246 O O . GLY A 1 158 ? -2.035 10.311 26.811 1.00 64.38 158 GLY A O 1
ATOM 1247 N N . TRP A 1 159 ? -2.949 9.353 25.002 1.00 64.94 159 TRP A N 1
ATOM 1248 C CA . TRP A 1 159 ? -4.277 9.963 25.099 1.00 64.94 159 TRP A CA 1
ATOM 1249 C C . TRP A 1 159 ? -5.231 9.242 26.073 1.00 64.94 159 TRP A C 1
ATOM 1251 O O . TRP A 1 159 ? -6.334 9.724 26.323 1.00 64.94 159 TRP A O 1
ATOM 1261 N N . GLY A 1 160 ? -4.825 8.101 26.642 1.00 71.94 160 GLY A N 1
ATOM 1262 C CA . GLY A 1 160 ? -5.659 7.297 27.537 1.00 71.94 160 GLY A CA 1
ATOM 1263 C C . GLY A 1 160 ? -6.782 6.567 26.794 1.00 71.94 160 GLY A C 1
ATOM 1264 O O . GLY A 1 160 ? -6.544 5.926 25.770 1.00 71.94 160 GLY A O 1
ATOM 1265 N N . THR A 1 161 ? -8.005 6.632 27.323 1.00 77.50 161 THR A N 1
ATOM 1266 C CA . THR A 1 161 ? -9.195 6.012 26.719 1.00 77.50 161 THR A CA 1
ATOM 1267 C C . THR A 1 161 ? -10.151 7.082 26.211 1.00 77.50 161 THR A C 1
ATOM 1269 O O . THR A 1 161 ? -10.535 7.963 26.976 1.00 77.50 161 THR A O 1
ATOM 1272 N N . LEU A 1 162 ? -10.544 6.979 24.939 1.00 78.94 162 LEU A N 1
ATOM 1273 C CA . LEU A 1 162 ? -11.458 7.906 24.262 1.00 78.94 162 LEU A CA 1
ATOM 1274 C C . LEU A 1 162 ? -12.615 7.141 23.610 1.00 78.94 162 LEU A C 1
ATOM 1276 O O . LEU A 1 162 ? -12.435 5.999 23.173 1.00 78.94 162 LEU A O 1
ATOM 1280 N N . ASP A 1 163 ? -13.779 7.785 23.522 1.00 86.25 163 ASP A N 1
ATOM 1281 C CA . ASP A 1 163 ? -14.912 7.304 22.718 1.00 86.25 163 ASP A CA 1
ATOM 1282 C C . ASP A 1 163 ? -14.783 7.696 21.228 1.00 86.25 163 ASP A C 1
ATOM 1284 O O . ASP A 1 163 ? -13.856 8.412 20.821 1.00 86.25 163 ASP A O 1
ATOM 1288 N N . ARG A 1 164 ? -15.718 7.216 20.392 1.00 85.56 164 ARG A N 1
ATOM 1289 C CA . ARG A 1 164 ? -15.718 7.480 18.943 1.00 85.56 164 ARG A CA 1
ATOM 1290 C C . ARG A 1 164 ? -15.669 8.963 18.599 1.00 85.56 164 ARG A C 1
ATOM 1292 O O . ARG A 1 164 ? -14.915 9.345 17.705 1.00 85.56 164 ARG A O 1
ATOM 1299 N N . ASP A 1 165 ? -16.510 9.776 19.222 1.00 87.69 165 ASP A N 1
ATOM 1300 C CA . ASP A 1 165 ? -16.725 11.156 18.800 1.00 87.69 165 ASP A CA 1
ATOM 1301 C C . ASP A 1 165 ? -15.636 12.073 19.377 1.00 87.69 165 ASP A C 1
ATOM 1303 O O . ASP A 1 165 ? -15.051 12.853 18.624 1.00 87.69 165 ASP A O 1
ATOM 1307 N N . GLN A 1 166 ? -15.218 11.860 20.632 1.00 86.56 166 GLN A N 1
ATOM 1308 C CA . GLN A 1 166 ? -14.048 12.520 21.238 1.00 86.56 166 GLN A CA 1
ATOM 1309 C C . GLN A 1 166 ? -12.793 12.405 20.366 1.00 86.56 166 GLN A C 1
ATOM 1311 O O . GLN A 1 166 ? -12.042 13.369 20.179 1.00 86.56 166 GLN A O 1
ATOM 1316 N N . TRP A 1 167 ? -12.555 11.219 19.806 1.00 83.62 167 TRP A N 1
ATOM 1317 C CA . TRP A 1 167 ? -11.396 10.973 18.960 1.00 83.62 167 TRP A CA 1
ATOM 1318 C C . TRP A 1 167 ? -11.660 11.252 17.465 1.00 83.62 167 TRP A C 1
ATOM 1320 O O . TRP A 1 167 ? -10.697 11.417 16.719 1.00 83.62 167 TRP A O 1
ATOM 1330 N N . ILE A 1 168 ? -12.908 11.429 16.992 1.00 86.69 168 ILE A N 1
ATOM 1331 C CA . ILE A 1 168 ? -13.168 12.162 15.728 1.00 86.69 168 ILE A CA 1
ATOM 1332 C C . ILE A 1 168 ? -12.702 13.603 15.883 1.00 86.69 168 ILE A C 1
ATOM 1334 O O . ILE A 1 168 ? -11.882 14.058 15.088 1.00 86.69 168 ILE A O 1
ATOM 1338 N N . ASP A 1 169 ? -13.172 14.300 16.911 1.00 88.44 169 ASP A N 1
ATOM 1339 C CA . ASP A 1 169 ? -12.906 15.726 17.070 1.00 88.44 169 ASP A CA 1
ATOM 1340 C C . ASP A 1 169 ? -11.413 15.985 17.306 1.00 88.44 169 ASP A C 1
ATOM 1342 O O . ASP A 1 169 ? -10.829 16.847 16.650 1.00 88.44 169 ASP A O 1
ATOM 1346 N N . SER A 1 170 ? -10.745 15.144 18.103 1.00 82.81 170 SER A N 1
ATOM 1347 C CA . SER A 1 170 ? -9.281 15.190 18.272 1.00 82.81 170 SER A CA 1
ATOM 1348 C C . SER A 1 170 ? -8.505 14.974 16.959 1.00 82.81 170 SER A C 1
ATOM 1350 O O . SER A 1 170 ? -7.414 15.511 16.780 1.00 82.81 170 SER A O 1
ATOM 1352 N N . MET A 1 171 ? -9.055 14.201 16.017 1.00 84.00 171 MET A N 1
ATOM 1353 C CA . MET A 1 171 ? -8.438 13.943 14.710 1.00 84.00 171 MET A CA 1
ATOM 1354 C C . MET A 1 171 ? -8.736 15.011 13.662 1.00 84.00 171 MET A C 1
ATOM 1356 O O . MET A 1 171 ? -7.882 15.277 12.817 1.00 84.00 171 MET A O 1
ATOM 1360 N N . ARG A 1 172 ? -9.903 15.652 13.749 1.00 86.50 172 ARG A N 1
ATOM 1361 C CA . ARG A 1 172 ? -10.220 16.872 13.000 1.00 86.50 172 ARG A CA 1
ATOM 1362 C C . ARG A 1 172 ? -9.290 18.002 13.423 1.00 86.50 172 ARG A C 1
ATOM 1364 O O . ARG A 1 172 ? -8.573 18.525 12.583 1.00 86.50 172 ARG A O 1
ATOM 1371 N N . VAL A 1 173 ? -9.206 18.265 14.730 1.00 84.19 173 VAL A N 1
ATOM 1372 C CA . VAL A 1 173 ? -8.297 19.263 15.314 1.00 84.19 173 VAL A CA 1
ATOM 1373 C C . VAL A 1 173 ? -6.853 19.012 14.888 1.00 84.19 173 VAL A C 1
ATOM 1375 O O . VAL A 1 173 ? -6.176 19.946 14.474 1.00 84.19 173 VAL A O 1
ATOM 1378 N N . LEU A 1 174 ? -6.380 17.762 14.913 1.00 76.94 174 LEU A N 1
ATOM 1379 C CA . LEU A 1 174 ? -5.044 17.444 14.413 1.00 76.94 174 LEU A CA 1
ATOM 1380 C C . LEU A 1 174 ? -4.873 17.752 12.919 1.00 76.94 174 LEU A C 1
ATOM 1382 O O . LEU A 1 174 ? -3.856 18.321 12.540 1.00 76.94 174 LEU A O 1
ATOM 1386 N N . ALA A 1 175 ? -5.823 17.358 12.071 1.00 80.69 175 ALA A N 1
ATOM 1387 C CA . ALA A 1 175 ? -5.745 17.613 10.634 1.00 80.69 175 ALA A CA 1
ATOM 1388 C C . ALA A 1 175 ? -5.828 19.112 10.292 1.00 80.69 175 ALA A C 1
ATOM 1390 O O . ALA A 1 175 ? -5.241 19.535 9.300 1.00 80.69 175 ALA A O 1
ATOM 1391 N N . ASP A 1 176 ? -6.514 19.905 11.119 1.00 83.12 176 ASP A N 1
ATOM 1392 C CA . ASP A 1 176 ? -6.568 21.365 11.006 1.00 83.12 176 ASP A CA 1
ATOM 1393 C C . ASP A 1 176 ? -5.254 22.021 11.488 1.00 83.12 176 ASP A C 1
ATOM 1395 O O . ASP A 1 176 ? -4.777 22.978 10.878 1.00 83.12 176 ASP A O 1
ATOM 1399 N N . LEU A 1 177 ? -4.638 21.495 12.558 1.00 75.81 177 LEU A N 1
ATOM 1400 C CA . LEU A 1 177 ? -3.343 21.952 13.095 1.00 75.81 177 LEU A CA 1
ATOM 1401 C C . LEU A 1 177 ? -2.150 21.553 12.217 1.00 75.81 177 LEU A C 1
ATOM 1403 O O . LEU A 1 177 ? -1.156 22.276 12.155 1.00 75.81 177 LEU A O 1
ATOM 1407 N N . VAL A 1 178 ? -2.239 20.392 11.570 1.00 73.75 178 VAL A N 1
ATOM 1408 C CA . VAL A 1 178 ? -1.186 19.776 10.761 1.00 73.75 178 VAL A CA 1
ATOM 1409 C C . VAL A 1 178 ? -1.805 19.324 9.431 1.00 73.75 178 VAL A C 1
ATOM 1411 O O . VAL A 1 178 ? -2.115 18.142 9.257 1.00 73.75 178 VAL A O 1
ATOM 1414 N N . PRO A 1 179 ? -2.004 20.239 8.464 1.00 74.62 179 PRO A N 1
ATOM 1415 C CA . PRO A 1 179 ? -2.659 19.909 7.196 1.00 74.62 179 PRO A CA 1
ATOM 1416 C C . PRO A 1 179 ? -1.948 18.800 6.405 1.00 74.62 179 PRO A C 1
ATOM 1418 O O . PRO A 1 179 ? -2.607 18.015 5.719 1.00 74.62 179 PRO A O 1
ATOM 1421 N N . ASP A 1 180 ? -0.623 18.695 6.553 1.00 70.88 180 ASP A N 1
ATOM 1422 C CA . ASP A 1 180 ? 0.240 17.678 5.946 1.00 70.88 180 ASP A CA 1
ATOM 1423 C C . ASP A 1 180 ? 0.339 16.365 6.754 1.00 70.88 180 ASP A C 1
ATOM 1425 O O . ASP A 1 180 ? 1.149 15.507 6.403 1.00 70.88 180 ASP A O 1
ATOM 1429 N N . VAL A 1 181 ? -0.466 16.166 7.814 1.00 72.81 181 VAL A N 1
ATOM 1430 C CA . VAL A 1 181 ? -0.404 14.928 8.611 1.00 72.81 181 VAL A CA 1
ATOM 1431 C C . VAL A 1 181 ? -0.833 13.714 7.793 1.00 72.81 181 VAL A C 1
ATOM 1433 O O . VAL A 1 181 ? -1.976 13.613 7.338 1.00 72.81 181 VAL A O 1
ATOM 1436 N N . ASP A 1 182 ? 0.078 12.761 7.646 1.00 73.12 182 ASP A N 1
ATOM 1437 C CA . ASP A 1 182 ? -0.097 11.577 6.819 1.00 73.12 182 ASP A CA 1
ATOM 1438 C C . ASP A 1 182 ? 0.271 10.309 7.598 1.00 73.12 182 ASP A C 1
ATOM 1440 O O . ASP A 1 182 ? 1.438 10.043 7.886 1.00 73.12 182 ASP A O 1
ATOM 1444 N N . ALA A 1 183 ? -0.735 9.517 7.969 1.00 74.81 183 ALA A N 1
ATOM 1445 C CA . ALA A 1 183 ? -0.564 8.292 8.743 1.00 74.81 183 ALA A CA 1
ATOM 1446 C C . ALA A 1 183 ? -0.553 7.077 7.807 1.00 74.81 183 ALA A C 1
ATOM 1448 O O . ALA A 1 183 ? -1.604 6.554 7.442 1.00 74.81 183 ALA A O 1
ATOM 1449 N N . LYS A 1 184 ? 0.638 6.603 7.424 1.00 71.81 184 LYS A N 1
ATOM 1450 C CA . LYS A 1 184 ? 0.784 5.459 6.513 1.00 71.81 184 LYS A CA 1
ATOM 1451 C C . LYS A 1 184 ? 1.140 4.179 7.249 1.00 71.81 184 LYS A C 1
ATOM 1453 O O . LYS A 1 184 ? 2.119 4.129 7.993 1.00 71.81 184 LYS A O 1
ATOM 1458 N N . VAL A 1 185 ? 0.377 3.122 6.975 1.00 77.00 185 VAL A N 1
ATOM 1459 C CA . VAL A 1 185 ? 0.735 1.743 7.329 1.00 77.00 185 VAL A CA 1
ATOM 1460 C C . VAL A 1 185 ? 2.053 1.421 6.634 1.00 77.00 185 VAL A C 1
ATOM 1462 O O . VAL A 1 185 ? 2.105 1.302 5.418 1.00 77.00 185 VAL A O 1
ATOM 1465 N N . PHE A 1 186 ? 3.134 1.335 7.400 1.00 76.25 186 PHE A N 1
ATOM 1466 C CA . PHE A 1 186 ? 4.459 0.989 6.898 1.00 76.25 186 PHE A CA 1
ATOM 1467 C C . PHE A 1 186 ? 4.614 -0.528 6.765 1.00 76.25 186 PHE A C 1
ATOM 1469 O O . PHE A 1 186 ? 5.248 -1.003 5.829 1.00 76.25 186 PHE A O 1
ATOM 1476 N N . ARG A 1 187 ? 4.034 -1.296 7.690 1.00 82.56 187 ARG A N 1
ATOM 1477 C CA . ARG A 1 187 ? 4.068 -2.762 7.675 1.00 82.56 187 ARG A CA 1
ATOM 1478 C C . ARG A 1 187 ? 2.840 -3.311 8.386 1.00 82.56 187 ARG A C 1
ATOM 1480 O O . ARG A 1 187 ? 2.602 -2.924 9.525 1.00 82.56 187 ARG A O 1
ATOM 1487 N N . ILE A 1 188 ? 2.116 -4.237 7.766 1.00 86.69 188 ILE A N 1
ATOM 1488 C CA . ILE A 1 188 ? 1.179 -5.105 8.496 1.00 86.69 188 ILE A CA 1
ATOM 1489 C C . ILE A 1 188 ? 2.011 -6.234 9.123 1.00 86.69 188 ILE A C 1
ATOM 1491 O O . ILE A 1 188 ? 2.762 -6.899 8.414 1.00 86.69 188 ILE A O 1
ATOM 1495 N N . LEU A 1 189 ? 1.937 -6.418 10.444 1.00 85.88 189 LEU A N 1
ATOM 1496 C CA . LEU A 1 189 ? 2.674 -7.461 11.177 1.00 85.88 189 LEU A CA 1
ATOM 1497 C C . LEU A 1 189 ? 1.880 -8.769 11.271 1.00 85.88 189 LEU A C 1
ATOM 1499 O O . LEU A 1 189 ? 2.443 -9.855 11.162 1.00 85.88 189 LEU A O 1
ATOM 1503 N N . THR A 1 190 ? 0.571 -8.669 11.495 1.00 85.88 190 THR A N 1
ATOM 1504 C CA . THR A 1 190 ? -0.352 -9.811 11.533 1.00 85.88 190 THR A CA 1
ATOM 1505 C C . THR A 1 190 ? -1.790 -9.325 11.354 1.00 85.88 190 THR A C 1
ATOM 1507 O O . THR A 1 190 ? -2.097 -8.174 11.664 1.00 85.88 190 THR A O 1
ATOM 1510 N N . TRP A 1 191 ? -2.674 -10.170 10.827 1.00 90.12 191 TRP A N 1
ATOM 1511 C CA . TRP A 1 191 ? -4.076 -9.842 10.568 1.00 90.12 191 TRP A CA 1
ATOM 1512 C C . TRP A 1 191 ? -4.960 -11.087 10.621 1.00 90.12 191 TRP A C 1
ATOM 1514 O O . TRP A 1 191 ? -4.508 -12.212 10.414 1.00 90.12 191 TRP A O 1
ATOM 1524 N N . ASN A 1 192 ? -6.245 -10.880 10.893 1.00 83.31 192 ASN A N 1
ATOM 1525 C CA . ASN A 1 192 ? -7.280 -11.906 10.851 1.00 83.31 192 ASN A CA 1
ATOM 1526 C C . ASN A 1 192 ? -8.663 -11.260 10.610 1.00 83.31 192 ASN A C 1
ATOM 1528 O O . ASN A 1 192 ? -8.762 -10.109 10.181 1.00 83.31 192 ASN A O 1
ATOM 1532 N N . HIS A 1 193 ? -9.735 -12.006 10.882 1.00 77.75 193 HIS A N 1
ATOM 1533 C CA . HIS A 1 193 ? -11.114 -11.537 10.732 1.00 77.75 193 HIS A CA 1
ATOM 1534 C C . HIS A 1 193 ? -11.564 -10.486 11.765 1.00 77.75 193 HIS A C 1
ATOM 1536 O O . HIS A 1 193 ? -12.518 -9.750 11.510 1.00 77.75 193 HIS A O 1
ATOM 1542 N N . HIS A 1 194 ? -10.893 -10.406 12.920 1.00 77.38 194 HIS A N 1
ATOM 1543 C CA . HIS A 1 194 ? -11.196 -9.464 14.001 1.00 77.38 194 HIS A CA 1
ATOM 1544 C C . HIS A 1 194 ? -10.434 -8.139 13.862 1.00 77.38 194 HIS A C 1
ATOM 1546 O O . HIS A 1 194 ? -10.973 -7.087 14.201 1.00 77.38 194 HIS A O 1
ATOM 1552 N N . GLY A 1 195 ? -9.198 -8.167 13.358 1.00 79.38 195 GLY A N 1
ATOM 1553 C CA . GLY A 1 195 ? -8.360 -6.976 13.259 1.00 79.38 195 GLY A CA 1
ATOM 1554 C C . GLY A 1 195 ? -6.995 -7.240 12.633 1.00 79.38 195 GLY A C 1
ATOM 1555 O O . GLY A 1 195 ? -6.782 -8.242 11.949 1.00 79.38 195 GLY A O 1
ATOM 1556 N N . ARG A 1 196 ? -6.065 -6.310 12.849 1.00 86.06 196 ARG A N 1
ATOM 1557 C CA . ARG A 1 196 ? -4.665 -6.415 12.426 1.00 86.06 196 ARG A CA 1
ATOM 1558 C C . ARG A 1 196 ? -3.762 -5.576 13.326 1.00 86.06 196 ARG A C 1
ATOM 1560 O O . ARG A 1 196 ? -4.238 -4.618 13.932 1.00 86.06 196 ARG A O 1
ATOM 1567 N N . VAL A 1 197 ? -2.481 -5.923 13.369 1.00 85.56 197 VAL A N 1
ATOM 1568 C CA . VAL A 1 197 ? -1.422 -5.125 13.996 1.00 85.56 197 VAL A CA 1
ATOM 1569 C C . VAL A 1 197 ? -0.582 -4.507 12.889 1.00 85.56 197 VAL A C 1
ATOM 1571 O O . VAL A 1 197 ? -0.009 -5.231 12.074 1.00 85.56 197 VAL A O 1
ATOM 1574 N N . ASP A 1 198 ? -0.478 -3.182 12.892 1.00 86.12 198 ASP A N 1
ATOM 1575 C CA . ASP A 1 198 ? 0.285 -2.411 11.914 1.00 86.12 198 ASP A CA 1
ATOM 1576 C C . ASP A 1 198 ? 1.411 -1.631 12.599 1.00 86.12 198 ASP A C 1
ATOM 1578 O O . ASP A 1 198 ? 1.201 -0.990 13.628 1.00 86.12 198 A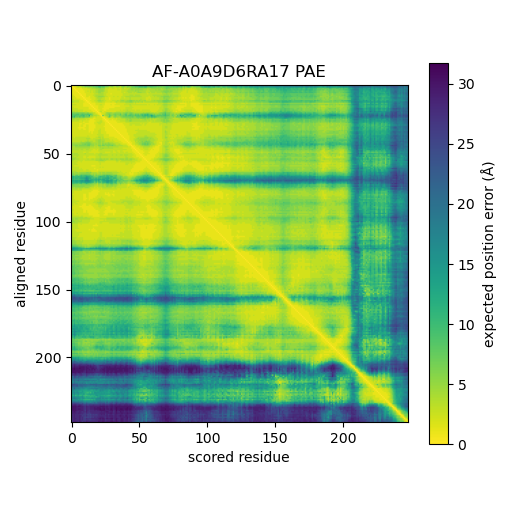SP A O 1
ATOM 1582 N N . VAL A 1 199 ? 2.575 -1.558 11.956 1.00 80.69 199 VAL A N 1
ATOM 1583 C CA . VAL A 1 199 ? 3.507 -0.447 12.161 1.00 80.69 199 VAL A CA 1
ATOM 1584 C C . VAL A 1 199 ? 3.015 0.714 11.305 1.00 80.69 199 VAL A C 1
ATOM 1586 O O . VAL A 1 199 ? 3.094 0.657 10.077 1.00 80.69 199 VAL A O 1
ATOM 1589 N N . VAL A 1 200 ? 2.528 1.782 11.933 1.00 77.88 200 VAL A N 1
ATOM 1590 C CA . VAL A 1 200 ? 2.132 3.024 11.250 1.00 77.88 200 VAL A CA 1
ATOM 1591 C C . VAL A 1 200 ? 3.244 4.058 11.405 1.00 77.88 200 VAL A C 1
ATOM 1593 O O . VAL A 1 200 ? 3.684 4.345 12.515 1.00 77.88 200 VAL A O 1
ATOM 1596 N N . ARG A 1 201 ? 3.687 4.658 10.296 1.00 71.50 201 ARG A N 1
ATOM 1597 C CA . ARG A 1 201 ? 4.515 5.869 10.318 1.00 71.50 201 ARG A CA 1
ATOM 1598 C C . ARG A 1 201 ? 3.614 7.074 10.083 1.00 71.50 201 ARG A C 1
ATOM 1600 O O . ARG A 1 201 ? 3.015 7.197 9.016 1.00 71.50 201 ARG A O 1
ATOM 1607 N N . VAL A 1 202 ? 3.534 7.949 11.081 1.00 70.00 202 VAL A N 1
ATOM 1608 C CA . VAL A 1 202 ? 2.878 9.253 10.956 1.00 70.00 202 VAL A CA 1
ATOM 1609 C C . VAL A 1 202 ? 3.924 10.271 10.516 1.00 70.00 202 VAL A C 1
ATOM 1611 O O . VAL A 1 202 ? 4.884 10.539 11.234 1.00 70.00 202 VAL A O 1
ATOM 1614 N N . PHE A 1 203 ? 3.735 10.801 9.316 1.00 65.81 203 PHE A N 1
ATOM 1615 C CA . PHE A 1 203 ? 4.423 11.972 8.789 1.00 65.81 203 PHE A CA 1
ATOM 1616 C C . PHE A 1 203 ? 3.532 13.201 9.019 1.00 65.81 203 PHE A C 1
ATOM 1618 O O . PHE A 1 203 ? 2.345 13.064 9.315 1.00 65.81 203 PHE A O 1
ATOM 1625 N N . GLY A 1 204 ? 4.098 14.397 8.904 1.00 55.72 204 GLY A N 1
ATOM 1626 C CA . GLY A 1 204 ? 3.399 15.657 9.156 1.00 55.72 204 GLY A CA 1
ATOM 1627 C C . GLY A 1 204 ? 4.263 16.609 9.968 1.00 55.72 204 GLY A C 1
ATOM 1628 O O . GLY A 1 204 ? 5.005 16.191 10.862 1.00 55.72 204 GLY A O 1
ATOM 1629 N N . THR A 1 205 ? 4.180 17.896 9.659 1.00 49.66 205 THR A N 1
ATOM 1630 C CA . THR A 1 205 ? 5.041 18.920 10.249 1.00 49.66 205 THR A CA 1
ATOM 1631 C C . THR A 1 205 ? 4.377 19.484 11.502 1.00 49.66 205 THR A C 1
ATOM 1633 O O . THR A 1 205 ? 3.757 20.543 11.493 1.00 49.66 205 THR A O 1
ATOM 1636 N N . MET A 1 206 ? 4.470 18.729 12.599 1.00 39.91 206 MET A N 1
ATOM 1637 C CA . MET A 1 206 ? 3.688 18.983 13.812 1.00 39.91 206 MET A CA 1
ATOM 1638 C C . MET A 1 206 ? 4.446 19.796 14.869 1.00 39.91 206 MET A C 1
ATOM 1640 O O . MET A 1 206 ? 5.573 19.450 15.231 1.00 39.91 206 MET A O 1
ATOM 1644 N N . PRO A 1 207 ? 3.733 20.701 15.553 1.00 38.50 207 PRO A N 1
ATOM 1645 C CA . PRO A 1 207 ? 3.715 20.709 17.014 1.00 38.50 207 PRO A CA 1
ATOM 1646 C C . PRO A 1 207 ? 2.727 19.659 17.568 1.00 38.50 207 PRO A C 1
ATOM 1648 O O . PRO A 1 207 ? 1.696 19.995 18.140 1.00 38.50 207 PRO A O 1
ATOM 1651 N N . HIS A 1 208 ? 3.123 18.381 17.452 1.00 39.91 208 HIS A N 1
ATOM 1652 C CA . HIS A 1 208 ? 2.580 17.183 18.140 1.00 39.91 208 HIS A CA 1
ATOM 1653 C C . HIS A 1 208 ? 1.260 16.539 17.576 1.00 39.91 208 HIS A C 1
ATOM 1655 O O . HIS A 1 208 ? 0.411 17.229 17.027 1.00 39.91 208 HIS A O 1
ATOM 1661 N N . GLY A 1 209 ? 1.136 15.188 17.639 1.00 35.81 209 GLY A N 1
ATOM 1662 C CA . GLY A 1 209 ? 0.147 14.320 16.915 1.00 35.81 209 GLY A CA 1
ATOM 1663 C C . GLY A 1 209 ? -0.880 13.569 17.805 1.00 35.81 209 GLY A C 1
ATOM 1664 O O . GLY A 1 209 ? -0.962 13.898 18.981 1.00 35.81 209 GLY A O 1
ATOM 1665 N N . GLY A 1 210 ? -1.671 12.542 17.400 1.00 32.62 210 GLY A N 1
ATOM 1666 C CA . GLY A 1 210 ? -1.702 11.673 16.189 1.00 32.62 210 GLY A CA 1
ATOM 1667 C C . GLY A 1 210 ? -2.558 10.366 16.320 1.00 32.62 210 GLY A C 1
ATOM 1668 O O . GLY A 1 210 ? -2.356 9.648 17.299 1.00 32.62 210 GLY A O 1
ATOM 1669 N N . GLY A 1 211 ? -3.392 9.976 15.321 1.00 31.81 211 GLY A N 1
ATOM 1670 C CA . GLY A 1 211 ? -3.732 8.550 14.985 1.00 31.81 211 GLY A CA 1
ATOM 1671 C C . GLY A 1 211 ? -5.164 7.951 15.175 1.00 31.81 211 GLY A C 1
ATOM 1672 O O . GLY A 1 211 ? -5.983 8.490 15.915 1.00 31.81 211 GLY A O 1
ATOM 1673 N N . ARG A 1 212 ? -5.465 6.797 14.513 1.00 34.34 212 ARG A N 1
ATOM 1674 C CA . ARG A 1 212 ? -6.827 6.191 14.358 1.00 34.34 212 ARG A CA 1
ATOM 1675 C C . ARG A 1 212 ? -6.967 4.655 14.028 1.00 34.34 212 ARG A C 1
ATOM 1677 O O . ARG A 1 212 ? -6.449 4.288 12.984 1.00 34.34 212 ARG A O 1
ATOM 1684 N N . ILE A 1 213 ? -7.781 3.832 14.764 1.00 38.22 213 ILE A N 1
ATOM 1685 C CA . ILE A 1 213 ? -8.403 2.478 14.419 1.00 38.22 213 ILE A CA 1
ATOM 1686 C C . ILE A 1 213 ? -9.738 2.204 15.240 1.00 38.22 213 ILE A C 1
ATOM 1688 O O . ILE A 1 213 ? -10.046 2.974 16.141 1.00 38.22 213 ILE A O 1
ATOM 1692 N N . ARG A 1 214 ? -10.542 1.142 14.936 1.00 34.59 214 ARG A N 1
ATOM 1693 C CA . ARG A 1 214 ? -11.832 0.645 15.555 1.00 34.59 214 ARG A CA 1
ATOM 1694 C C . ARG A 1 214 ? -11.729 -0.165 16.885 1.00 34.59 214 ARG A C 1
ATOM 1696 O O . ARG A 1 214 ? -12.715 -0.509 17.524 1.00 34.59 214 ARG A O 1
ATOM 1703 N N . HIS A 1 215 ? -10.528 -0.524 17.275 1.00 44.69 215 HIS A N 1
ATOM 1704 C CA . HIS A 1 215 ? -10.106 -0.777 18.652 1.00 44.69 215 HIS A CA 1
ATOM 1705 C C . HIS A 1 215 ? -8.634 -0.467 18.534 1.00 44.69 215 HIS A C 1
ATOM 1707 O O . HIS A 1 215 ? -7.886 -1.237 17.929 1.00 44.69 215 HIS A O 1
ATOM 1713 N N . PHE A 1 216 ? -8.275 0.769 18.855 1.00 55.78 216 PHE A N 1
ATOM 1714 C CA . PHE A 1 216 ? -6.941 1.257 18.553 1.00 55.78 216 PHE A CA 1
ATOM 1715 C C . PHE A 1 216 ? -6.086 1.112 19.788 1.00 55.78 216 PHE A C 1
ATOM 1717 O O . PHE A 1 216 ? -6.282 1.861 20.741 1.00 55.78 216 PHE A O 1
ATOM 1724 N N . GLU A 1 217 ? -5.139 0.185 19.731 1.00 67.25 217 GLU A N 1
ATOM 1725 C CA . GLU A 1 217 ? -4.008 0.166 20.643 1.00 67.25 217 GLU A CA 1
ATOM 1726 C C . GLU A 1 217 ? -2.795 0.767 19.933 1.00 67.25 217 GLU A C 1
ATOM 1728 O O . GLU A 1 217 ? -2.361 0.290 18.884 1.00 67.25 217 GLU A O 1
ATOM 1733 N N . SER A 1 218 ? -2.302 1.882 20.473 1.00 64.75 218 SER A N 1
ATOM 1734 C CA . SER A 1 218 ? -1.068 2.535 20.027 1.00 64.75 218 SER A CA 1
ATOM 1735 C C . SER A 1 218 ? 0.036 2.249 21.032 1.00 64.75 218 SER A C 1
ATOM 1737 O O . SER A 1 218 ? -0.120 2.575 22.204 1.00 64.75 218 SER A O 1
ATOM 1739 N N . PHE A 1 219 ? 1.143 1.682 20.562 1.00 71.38 219 PHE A N 1
ATOM 1740 C CA . PHE A 1 219 ? 2.336 1.368 21.351 1.00 71.38 219 PHE A CA 1
ATOM 1741 C C . PHE A 1 219 ? 3.501 2.270 20.933 1.00 71.38 219 PHE A C 1
ATOM 1743 O O . PHE A 1 219 ? 3.494 2.822 19.827 1.00 71.38 219 PHE A O 1
ATOM 1750 N N . ASP A 1 220 ? 4.510 2.403 21.792 1.00 71.81 220 ASP A N 1
ATOM 1751 C CA . ASP A 1 220 ? 5.754 3.069 21.417 1.00 71.81 220 ASP A CA 1
ATOM 1752 C C . ASP A 1 220 ? 6.590 2.164 20.489 1.00 71.81 220 ASP A C 1
ATOM 1754 O O . ASP A 1 220 ? 6.471 0.938 20.478 1.00 71.81 220 ASP A O 1
ATOM 1758 N N . GLY A 1 221 ? 7.431 2.769 19.643 1.00 58.12 221 GLY A N 1
ATOM 1759 C CA . GLY A 1 221 ? 8.050 2.081 18.497 1.00 58.12 221 GLY A CA 1
ATOM 1760 C C . GLY A 1 221 ? 9.021 0.935 18.827 1.00 58.12 221 GLY A C 1
ATOM 1761 O O . GLY A 1 221 ? 9.464 0.250 17.906 1.00 58.12 221 GLY A O 1
ATOM 1762 N N . GLY A 1 222 ? 9.369 0.739 20.102 1.00 70.81 222 GLY A N 1
ATOM 1763 C CA . GLY A 1 222 ? 10.167 -0.395 20.581 1.00 70.81 222 GLY A CA 1
ATOM 1764 C C . GLY A 1 222 ? 9.339 -1.618 20.997 1.00 70.81 222 GLY A C 1
ATOM 1765 O O . GLY A 1 222 ? 9.873 -2.725 21.021 1.00 70.81 222 GLY A O 1
ATOM 1766 N N . ASP A 1 223 ? 8.041 -1.453 21.263 1.00 79.88 223 ASP A N 1
ATOM 1767 C CA . ASP A 1 223 ? 7.238 -2.418 22.028 1.00 79.88 223 ASP A CA 1
ATOM 1768 C C . ASP A 1 223 ? 6.454 -3.393 21.133 1.00 79.88 223 ASP A C 1
ATOM 1770 O O . ASP A 1 223 ? 5.323 -3.790 21.423 1.00 79.88 223 ASP A O 1
ATOM 1774 N N . ALA A 1 224 ? 7.063 -3.809 20.018 1.00 76.38 224 ALA A N 1
ATOM 1775 C CA . ALA A 1 224 ? 6.438 -4.703 19.041 1.00 76.38 224 ALA A CA 1
ATOM 1776 C C . ALA A 1 224 ? 5.996 -6.046 19.657 1.00 76.38 224 ALA A C 1
ATOM 1778 O O . ALA A 1 224 ? 4.916 -6.543 19.337 1.00 76.38 224 ALA A O 1
ATOM 1779 N N . ASP A 1 225 ? 6.786 -6.604 20.581 1.00 79.88 225 ASP A N 1
ATOM 1780 C CA . ASP A 1 225 ? 6.444 -7.845 21.288 1.00 79.88 225 ASP A CA 1
ATOM 1781 C C . ASP A 1 225 ? 5.215 -7.667 22.205 1.00 79.88 225 ASP A C 1
ATOM 1783 O O . ASP A 1 225 ? 4.404 -8.585 22.333 1.00 79.88 225 ASP A O 1
ATOM 1787 N N . GLN A 1 226 ? 5.024 -6.478 22.794 1.00 79.44 226 GLN A N 1
ATOM 1788 C CA . GLN A 1 226 ? 3.839 -6.157 23.597 1.00 79.44 226 GLN A CA 1
ATOM 1789 C C . GLN A 1 226 ? 2.595 -6.003 22.711 1.00 79.44 226 GLN A C 1
ATOM 1791 O O . GLN A 1 226 ? 1.549 -6.568 23.027 1.00 79.44 226 GLN A O 1
ATOM 1796 N N . ALA A 1 227 ? 2.718 -5.312 21.573 1.00 77.81 227 ALA A N 1
ATOM 1797 C CA . ALA A 1 227 ? 1.631 -5.174 20.603 1.00 77.81 227 ALA A CA 1
ATOM 1798 C C . ALA A 1 227 ? 1.150 -6.539 20.072 1.00 77.81 227 ALA A C 1
ATOM 1800 O O . ALA A 1 227 ? -0.052 -6.781 19.936 1.00 77.81 227 ALA A O 1
ATOM 1801 N N . LEU A 1 228 ? 2.086 -7.461 19.818 1.00 80.31 228 LEU A N 1
ATOM 1802 C CA . LEU A 1 228 ? 1.783 -8.837 19.418 1.00 80.31 228 LEU A CA 1
ATOM 1803 C C . LEU A 1 228 ? 1.132 -9.651 20.551 1.00 80.31 228 LEU A C 1
ATOM 1805 O O . LEU A 1 228 ? 0.230 -10.444 20.277 1.00 80.31 228 LEU A O 1
ATOM 1809 N N . ALA A 1 229 ? 1.541 -9.445 21.808 1.00 81.50 229 ALA A N 1
ATOM 1810 C CA . ALA A 1 229 ? 0.924 -10.095 22.965 1.00 81.50 229 ALA A CA 1
ATOM 1811 C C . ALA A 1 229 ? -0.536 -9.648 23.168 1.00 81.50 229 ALA A C 1
ATOM 1813 O O . ALA A 1 229 ? -1.422 -10.499 23.243 1.00 81.50 229 ALA A O 1
ATOM 1814 N N . CYS A 1 230 ? -0.812 -8.339 23.152 1.00 77.38 230 CYS A N 1
ATOM 1815 C CA . CYS A 1 230 ? -2.178 -7.809 23.241 1.00 77.38 230 CYS A CA 1
ATOM 1816 C C . CYS A 1 230 ? -3.071 -8.320 22.094 1.00 77.38 230 CYS A C 1
ATOM 1818 O O . CYS A 1 230 ? -4.211 -8.723 22.323 1.00 77.38 230 CYS A O 1
ATOM 1820 N N . PHE A 1 231 ? -2.550 -8.418 20.865 1.00 75.06 231 PHE A N 1
ATOM 1821 C CA . PHE A 1 231 ? -3.300 -9.005 19.747 1.00 75.06 231 PHE A CA 1
ATOM 1822 C C . PHE A 1 231 ? -3.633 -10.495 19.942 1.00 75.06 231 PHE A C 1
ATOM 1824 O O . PHE A 1 231 ? -4.706 -10.946 19.531 1.00 75.06 231 PHE A O 1
ATOM 1831 N N . ALA A 1 232 ? -2.751 -11.266 20.586 1.00 78.00 232 ALA A N 1
ATOM 1832 C CA . ALA A 1 232 ? -3.017 -12.667 20.906 1.00 78.00 232 ALA A CA 1
ATOM 1833 C C . ALA A 1 232 ? -4.149 -12.823 21.941 1.00 78.00 232 ALA A C 1
ATOM 1835 O O . ALA A 1 232 ? -4.969 -13.734 21.811 1.00 78.00 232 ALA A O 1
ATOM 1836 N N . GLU A 1 233 ? -4.250 -11.918 22.922 1.00 77.62 233 GLU A N 1
ATOM 1837 C CA . GLU A 1 233 ? -5.339 -11.907 23.914 1.00 77.62 233 GLU A CA 1
ATOM 1838 C C . GLU A 1 233 ? -6.717 -11.637 23.278 1.00 77.62 233 GLU A C 1
ATOM 1840 O O . GLU A 1 233 ? -7.725 -12.196 23.717 1.00 77.62 233 GLU A O 1
ATOM 1845 N N . LEU A 1 234 ? -6.764 -10.869 22.182 1.00 65.88 234 LEU A N 1
ATOM 1846 C CA . LEU A 1 234 ? -7.980 -10.607 21.396 1.00 65.88 234 LEU A CA 1
ATOM 1847 C C . LEU A 1 234 ? -8.461 -11.810 20.555 1.00 65.88 234 LEU A C 1
ATOM 1849 O O . LEU A 1 234 ? -9.469 -11.699 19.855 1.00 65.88 234 LEU A O 1
ATOM 1853 N N . CYS A 1 235 ? -7.777 -12.960 20.608 1.00 61.12 235 CYS A N 1
ATOM 1854 C CA . CYS A 1 235 ? -8.068 -14.142 19.790 1.00 61.12 235 CYS A CA 1
ATOM 1855 C C . CYS A 1 235 ? -8.375 -15.393 20.649 1.00 61.12 235 CYS A C 1
ATOM 1857 O O . CYS A 1 235 ? -7.560 -16.319 20.689 1.00 61.12 235 CYS A O 1
ATOM 1859 N N . PRO A 1 236 ? -9.555 -15.508 21.301 1.00 46.38 236 PRO A N 1
ATOM 1860 C CA . PRO A 1 236 ? -9.769 -16.498 22.364 1.00 46.38 236 PRO A CA 1
ATOM 1861 C C . PRO A 1 236 ? -9.678 -17.978 21.953 1.00 46.38 236 PRO A C 1
ATOM 1863 O O . PRO A 1 236 ? -9.590 -18.826 22.836 1.00 46.38 236 PRO A O 1
ATOM 1866 N N . ASN A 1 237 ? -9.759 -18.316 20.655 1.00 46.47 237 ASN A N 1
ATOM 1867 C CA . ASN A 1 237 ? -9.653 -19.692 20.135 1.00 46.47 237 ASN A CA 1
ATOM 1868 C C . ASN A 1 237 ? -9.368 -19.753 18.611 1.00 46.47 237 ASN A C 1
ATOM 1870 O O . ASN A 1 237 ? -10.152 -20.324 17.851 1.00 46.47 237 ASN A O 1
ATOM 1874 N N . SER A 1 238 ? -8.246 -19.209 18.123 1.00 40.91 238 SER A N 1
ATOM 1875 C CA . SER A 1 238 ? -7.850 -19.361 16.705 1.00 40.91 238 SER A CA 1
ATOM 1876 C C . SER A 1 238 ? -6.557 -20.163 16.512 1.00 40.91 238 SER A C 1
ATOM 1878 O O . SER A 1 238 ? -5.452 -19.622 16.544 1.00 40.91 238 SER A O 1
ATOM 1880 N N . ARG A 1 239 ? -6.689 -21.462 16.212 1.00 39.59 239 ARG A N 1
ATOM 1881 C CA . ARG A 1 239 ? -5.610 -22.225 15.563 1.00 39.59 239 ARG A CA 1
ATOM 1882 C C . ARG A 1 239 ? -5.466 -21.730 14.122 1.00 39.59 239 ARG A C 1
ATOM 1884 O O . ARG A 1 239 ? -6.258 -22.131 13.275 1.00 39.59 239 ARG A O 1
ATOM 1891 N N . GLY A 1 240 ? -4.468 -20.890 13.857 1.00 41.50 240 GLY A N 1
ATOM 1892 C CA . GLY A 1 240 ? -4.165 -20.405 12.506 1.00 41.50 240 GLY A CA 1
ATOM 1893 C C . GLY A 1 240 ? -4.073 -18.887 12.408 1.00 41.50 240 GLY A C 1
ATOM 1894 O O . GLY A 1 240 ? -4.902 -18.260 11.760 1.00 41.50 240 GLY A O 1
ATOM 1895 N N . ALA A 1 241 ? -3.038 -18.315 13.017 1.00 40.09 241 ALA A N 1
ATOM 1896 C CA . ALA A 1 241 ? -2.483 -17.029 12.615 1.00 40.09 241 ALA A CA 1
ATOM 1897 C C . ALA A 1 241 ? -0.978 -17.247 12.410 1.00 40.09 241 ALA A C 1
ATOM 1899 O O . ALA A 1 241 ? -0.296 -17.706 13.329 1.00 40.09 241 ALA A O 1
ATOM 1900 N N . SER A 1 242 ? -0.477 -16.999 11.200 1.00 40.72 242 SER A N 1
ATOM 1901 C CA . SER A 1 242 ? 0.952 -17.116 10.899 1.00 40.72 242 SER A CA 1
ATOM 1902 C C . SER A 1 242 ? 1.709 -15.972 11.586 1.00 40.72 242 SER A C 1
ATOM 1904 O O . SER A 1 242 ? 1.352 -14.812 11.366 1.00 40.72 242 SER A O 1
ATOM 1906 N N . PRO A 1 243 ? 2.736 -16.240 12.413 1.00 39.66 243 PRO A N 1
ATOM 1907 C CA . PRO A 1 243 ? 3.559 -15.183 12.983 1.00 39.66 243 PRO A CA 1
ATOM 1908 C C . PRO A 1 243 ? 4.620 -14.763 11.962 1.00 39.66 243 PRO A C 1
ATOM 1910 O O . PRO A 1 243 ? 5.594 -15.488 11.750 1.00 39.66 243 PRO A O 1
ATOM 1913 N N . ASN A 1 244 ? 4.480 -13.574 11.370 1.00 38.56 244 ASN A N 1
ATOM 1914 C CA . ASN A 1 244 ? 5.514 -12.992 10.510 1.00 38.56 244 ASN A CA 1
ATOM 1915 C C . ASN A 1 244 ? 6.645 -12.359 11.328 1.00 38.56 244 ASN A C 1
ATOM 1917 O O . ASN A 1 244 ? 6.852 -11.146 11.366 1.00 38.56 244 ASN A O 1
ATOM 1921 N N . ALA A 1 245 ? 7.413 -13.231 11.982 1.00 32.59 245 ALA A N 1
ATOM 1922 C CA . ALA A 1 245 ? 8.623 -12.898 12.722 1.00 32.59 245 ALA A CA 1
ATOM 1923 C C . ALA A 1 245 ? 9.832 -12.692 11.783 1.00 32.59 245 ALA A C 1
ATOM 1925 O O . ALA A 1 245 ? 10.845 -13.386 11.878 1.00 32.59 245 ALA A O 1
ATOM 1926 N N . SER A 1 246 ? 9.739 -11.712 10.883 1.00 32.56 246 SER A N 1
ATOM 1927 C CA . SER A 1 246 ? 10.823 -11.343 9.962 1.00 32.56 246 SER A CA 1
ATOM 1928 C C . SER A 1 246 ? 11.706 -10.246 10.564 1.00 32.56 246 SER A C 1
ATOM 1930 O O . SER A 1 246 ? 11.487 -9.054 10.342 1.00 32.56 246 SER A O 1
ATOM 1932 N N . ARG A 1 247 ? 12.721 -10.662 11.336 1.00 29.27 247 ARG A N 1
ATOM 1933 C CA . ARG A 1 247 ? 13.829 -9.795 11.774 1.00 29.27 247 ARG A CA 1
ATOM 1934 C C . ARG A 1 247 ? 14.738 -9.453 10.588 1.00 29.27 247 ARG A C 1
ATOM 1936 O O . ARG A 1 247 ? 15.481 -10.325 10.139 1.00 29.27 247 ARG A O 1
ATOM 1943 N N . ILE A 1 248 ? 14.720 -8.191 10.159 1.00 29.56 248 ILE A N 1
ATOM 1944 C CA . ILE A 1 248 ? 15.786 -7.505 9.405 1.00 29.56 248 ILE A CA 1
ATOM 1945 C C . ILE A 1 248 ? 15.856 -6.075 9.941 1.00 29.56 248 ILE A C 1
ATOM 1947 O O . ILE A 1 248 ? 14.773 -5.444 9.979 1.00 29.56 248 ILE A O 1
#

Sequence (248 aa):
MDWPALRALASGDFRYEDRRRHALVAGDVEVWIKSIEFMAPRLRREARELIGTVGDRIALERVVGTGEPDTGAFEIEFILLTAIDADGQLAAWIRFDLDDRRAAFTEAHARFVAGEAASAGGQAPIVAFNDAFDRRDWEAVRESLADDLVLRDHRTPGWGTLDRDQWIDSMRVLADLVPDVDAKVFRILTWNHHGRVDVVRVFGTMPHGGGRIRHFESFDGGDADQALACFAELCPNSRGASPNASRI

Mean predicted aligned error: 9.13 Å

Foldseek 3Di:
DPLVVQLVLADPQAKEAEVEPVPGDIDHSVVVSVVCVVVVVFWDDKDWDFQAADPPFKTKIWIWTWGQDPVGIDIDTWIWIWGAAPVNGTRYTYTDHPVCVVVSQLVRLVCCCVGVCVVFAPSVLFSQLLVCLVVVVLVSVLVSEDQAFWEAEPDVVDPGIDGDVRVSVQSVVQCVQWVPWDWDFRYFQWDGNVGTDTDIDIDTDDPDDDDDDRHDYHDPPVPVVVSVVVVVVVCPDDPDIDGPPDDD

Radius of gyration: 20.26 Å; Cα contacts (8 Å, |Δi|>4): 397; chains: 1; bounding box: 47×44×53 Å

Nearest PDB structures (foldseek):
  6uad-assembly1_A  TM=7.439E-01  e=5.269E-04  Comamonas testosteroni
  1ohp-assembly2_C  TM=7.211E-01  e=4.683E-04  Comamonas testosteroni
  5dre-assembly1_A-2  TM=7.065E-01  e=7.076E-04  Comamonas testosteroni
  8cho-assembly1_A-2  TM=7.102E-01  e=2.300E-03  Comamonas testosteroni
  3ov4-assembly2_D  TM=6.996E-01  e=4.950E-03  Comamonas testosteroni